Protein AF-A0A1Z5K9F2-F1 (afdb_monomer_lite)

InterPro domains:
  IPR036282 Glutathione S-transferase, C-terminal domain superfamily [SSF47616] (15-74)

Radius of gyration: 27.07 Å; chains: 1; bounding box: 53×56×85 Å

Sequence (235 aa):
MASLRQFDFRNMYDLSYLNAFMAGRSYISDSTFSSADSDLWTQWQEQQVDVPSADRYPHAYRWFVHINALMRLKNSEPLVYRLTSGLGTKNTITQRKRRHSGESLSQLKKEASERAARRETAPVLFTIQIIFRNNNDDDDDDDDDDDDDAKSQDSRKLWEKVKQTALPKEMRMKWGEFSTWMPTENSGSAILQTTFVSRVSTTDQAMNGNNVIRHILQTHPDDVEFCEIISQRAL

Secondary structure (DSSP, 8-state):
-PPPP---TTSHHHHHHHHHHGGG-SBTTBTS--HHHHHHHHHHHHTTPPPPPTTT-HHHHHHHHHHHHHHHHHHS----------------------------HHHHHHHHHHHHHHHTT--EEEEEEEEE---------------TTHHHHHHHHHHHHHHHHSS-GGG-EEEEEEEEEEE-SSSSPEEEEEEEEE-S-TT-GGG-HHHHHHHHHHH-TTTEEEEEEEEEEE-

Organism: Fistulifera solaris (NCBI:txid1519565)

pLDDT: mean 72.94, std 18.47, range [29.09, 96.25]

Foldseek 3Di:
DDDDPLADCVDPVSLVVVLVCQPQALENVRPDHDVRLVVNLVSCVVNVDDQDDCVSRVRSNNNNVVSVVVVCVVPPPPPPPPPDDDDDDDDDDDDPDDDDPPDPPVNVVVVVVVVVVVVQQQKKKWKKKFWWDQPPPPPPPDDDDDDPCVLVVVLVVVVVVCQVQLDDVVLVKAWDPDKDWDDDPPDSIIMIITMMIGRDGCPPPCNHVVVSQVSSCVVCVNTTPDMDTPDMDGD

Structure (mmCIF, N/CA/C/O backbone):
data_AF-A0A1Z5K9F2-F1
#
_entry.id   AF-A0A1Z5K9F2-F1
#
loop_
_atom_site.group_PDB
_atom_site.id
_atom_site.type_symbol
_atom_site.label_atom_id
_atom_site.label_alt_id
_atom_site.label_comp_id
_atom_site.label_asym_id
_atom_site.label_entity_id
_atom_site.label_seq_id
_atom_site.pdbx_PDB_ins_code
_atom_site.Cartn_x
_atom_site.Cartn_y
_atom_site.Cartn_z
_atom_site.occupancy
_atom_site.B_iso_or_equiv
_atom_site.auth_seq_id
_atom_site.auth_comp_id
_atom_site.auth_asym_id
_atom_site.auth_atom_id
_atom_site.pdbx_PDB_model_num
ATOM 1 N N . MET A 1 1 ? 20.878 15.761 12.808 1.00 33.03 1 MET A N 1
ATOM 2 C CA . MET A 1 1 ? 19.408 15.692 12.937 1.00 33.03 1 MET A CA 1
ATOM 3 C C . MET A 1 1 ? 18.831 16.126 11.605 1.00 33.03 1 MET A C 1
ATOM 5 O O . MET A 1 1 ? 19.111 17.245 11.197 1.00 33.03 1 MET A O 1
ATOM 9 N N . ALA A 1 2 ? 18.166 15.231 10.874 1.00 30.16 2 ALA A N 1
ATOM 10 C CA . ALA A 1 2 ? 17.586 15.575 9.578 1.00 30.16 2 ALA A CA 1
ATOM 11 C C . ALA A 1 2 ? 16.415 16.542 9.800 1.00 30.16 2 ALA A C 1
ATOM 13 O O . ALA A 1 2 ? 15.475 16.210 10.518 1.00 30.16 2 ALA A O 1
ATOM 14 N N . SER A 1 3 ? 16.513 17.746 9.234 1.00 39.44 3 SER A N 1
ATOM 15 C CA . SER A 1 3 ? 15.405 18.697 9.191 1.00 39.44 3 SER A CA 1
ATOM 16 C C . SER A 1 3 ? 14.276 18.057 8.385 1.00 39.44 3 SER A C 1
ATOM 18 O O . SER A 1 3 ? 14.490 17.701 7.223 1.00 39.44 3 SER A O 1
ATOM 20 N N . LEU A 1 4 ? 13.108 17.847 8.998 1.00 52.28 4 LEU A N 1
ATOM 21 C CA . LEU A 1 4 ? 11.905 17.460 8.265 1.00 52.28 4 LEU A CA 1
ATOM 22 C C . LEU A 1 4 ? 11.680 18.529 7.192 1.00 52.28 4 LEU A C 1
ATOM 24 O O . LEU A 1 4 ? 11.525 19.707 7.507 1.00 52.28 4 LEU A O 1
ATOM 28 N N . ARG A 1 5 ? 11.740 18.124 5.918 1.00 65.06 5 ARG A N 1
ATOM 29 C CA . ARG A 1 5 ? 11.418 18.990 4.780 1.00 65.06 5 ARG A CA 1
ATOM 30 C C . ARG A 1 5 ? 10.089 19.693 5.073 1.00 65.06 5 ARG A C 1
ATOM 32 O O . ARG A 1 5 ? 9.130 19.038 5.471 1.00 65.06 5 ARG A O 1
ATOM 39 N N . GLN A 1 6 ? 10.044 21.010 4.887 1.00 77.38 6 GLN A N 1
ATOM 40 C CA . GLN A 1 6 ? 8.834 21.800 5.091 1.00 77.38 6 GLN A CA 1
ATOM 41 C C . GLN A 1 6 ? 7.759 21.331 4.095 1.00 77.38 6 GLN A C 1
ATOM 43 O O . GLN A 1 6 ? 7.891 21.565 2.898 1.00 77.38 6 GLN A O 1
ATOM 48 N N . PHE A 1 7 ? 6.734 20.627 4.583 1.00 82.81 7 PHE A N 1
ATOM 49 C CA . PHE A 1 7 ? 5.583 20.186 3.784 1.00 82.81 7 PHE A CA 1
ATOM 50 C C . PHE A 1 7 ? 4.671 21.356 3.396 1.00 82.81 7 PHE A C 1
ATOM 52 O O . PHE A 1 7 ? 4.282 22.128 4.270 1.00 82.81 7 PHE A O 1
ATOM 59 N N . ASP A 1 8 ? 4.274 21.474 2.131 1.00 87.75 8 ASP A N 1
ATOM 60 C CA . ASP A 1 8 ? 3.191 22.377 1.720 1.00 87.75 8 ASP A CA 1
ATOM 61 C C . ASP A 1 8 ? 1.882 21.588 1.582 1.00 87.75 8 ASP A C 1
ATOM 63 O O . ASP A 1 8 ? 1.658 20.885 0.601 1.00 87.75 8 ASP A O 1
ATOM 67 N N . PHE A 1 9 ? 0.981 21.697 2.559 1.00 88.00 9 PHE A N 1
ATOM 68 C CA . PHE A 1 9 ? -0.265 20.918 2.568 1.00 88.00 9 PHE A CA 1
ATOM 69 C C . PHE A 1 9 ? -1.322 21.442 1.595 1.00 88.00 9 PHE A C 1
ATOM 71 O O . PHE A 1 9 ? -2.321 20.762 1.351 1.00 88.00 9 PHE A O 1
ATOM 78 N N . ARG A 1 10 ? -1.117 22.632 1.017 1.00 86.62 10 ARG A N 1
ATOM 79 C CA . ARG A 1 10 ? -1.949 23.132 -0.087 1.00 86.62 10 ARG A CA 1
ATOM 80 C C . ARG A 1 10 ? -1.572 22.448 -1.398 1.00 86.62 10 ARG A C 1
ATOM 82 O O . ARG A 1 10 ? -2.399 22.353 -2.305 1.00 86.62 10 ARG A O 1
ATOM 89 N N . ASN A 1 11 ? -0.342 21.948 -1.487 1.00 89.06 11 ASN A N 1
ATOM 90 C CA . ASN A 1 11 ? 0.131 21.175 -2.614 1.00 89.06 11 ASN A CA 1
ATOM 91 C C . ASN A 1 11 ? -0.388 19.730 -2.533 1.00 89.06 11 ASN A C 1
ATOM 93 O O . ASN A 1 11 ? -0.123 18.976 -1.594 1.00 89.06 11 ASN A O 1
ATOM 97 N N . MET A 1 12 ? -1.110 19.316 -3.573 1.00 87.62 12 MET A N 1
ATOM 98 C CA . MET A 1 12 ? -1.670 17.969 -3.665 1.00 87.62 12 MET A CA 1
ATOM 99 C C . MET A 1 12 ? -0.599 16.871 -3.688 1.00 87.62 12 MET A C 1
ATOM 101 O O . MET A 1 12 ? -0.870 15.768 -3.216 1.00 87.62 12 MET A O 1
ATOM 105 N N . TYR A 1 13 ? 0.601 17.146 -4.207 1.00 86.25 13 TYR A N 1
ATOM 106 C CA . TYR A 1 13 ? 1.691 16.168 -4.262 1.00 86.25 13 TYR A CA 1
ATOM 107 C C . TYR A 1 13 ? 2.251 15.862 -2.873 1.00 86.25 13 TYR A C 1
ATOM 109 O O . TYR A 1 13 ? 2.385 14.694 -2.512 1.00 86.25 13 TYR A O 1
ATOM 117 N N . ASP A 1 14 ? 2.494 16.893 -2.069 1.00 88.31 14 ASP A N 1
ATOM 118 C CA . ASP A 1 14 ? 3.000 16.755 -0.700 1.00 88.31 14 ASP A CA 1
ATOM 119 C C . ASP A 1 14 ? 1.974 16.061 0.202 1.00 88.31 14 ASP A C 1
ATOM 121 O O . ASP A 1 14 ? 2.317 15.183 0.998 1.00 88.31 14 ASP A O 1
ATOM 125 N N . LEU A 1 15 ? 0.689 16.377 0.021 1.00 89.38 15 LEU A N 1
ATOM 126 C CA . LEU A 1 15 ? -0.384 15.700 0.739 1.00 89.38 15 LEU A CA 1
ATOM 127 C C . LEU A 1 15 ? -0.555 14.234 0.301 1.00 89.38 15 LEU A C 1
ATOM 129 O O . LEU A 1 15 ? -0.780 13.357 1.139 1.00 89.38 15 LEU A O 1
ATOM 133 N N . SER A 1 16 ? -0.398 13.945 -0.994 1.00 89.00 16 SER A N 1
ATOM 134 C CA . SER A 1 16 ? -0.394 12.571 -1.516 1.00 89.00 16 SER A CA 1
ATOM 135 C C . SER A 1 16 ? 0.789 11.773 -0.970 1.00 89.00 16 SER A C 1
ATOM 137 O O . SER A 1 16 ? 0.616 10.622 -0.564 1.00 89.00 16 SER A O 1
ATOM 139 N N . TYR A 1 17 ? 1.968 12.396 -0.892 1.00 90.38 17 TYR A N 1
ATOM 140 C CA . TYR A 1 17 ? 3.154 11.801 -0.289 1.00 90.38 17 TYR A CA 1
ATOM 141 C C . TYR A 1 17 ? 2.923 11.487 1.189 1.00 90.38 17 TYR A C 1
ATOM 143 O O . TYR A 1 17 ? 3.173 10.361 1.613 1.00 90.38 17 TYR A O 1
ATOM 151 N N . LEU A 1 18 ? 2.387 12.434 1.969 1.00 91.94 18 LEU A N 1
ATOM 152 C CA . LEU A 1 18 ? 2.057 12.188 3.374 1.00 91.94 18 LEU A CA 1
ATOM 153 C C . LEU A 1 18 ? 1.056 11.035 3.510 1.00 91.94 18 LEU A C 1
ATOM 155 O O . LEU A 1 18 ? 1.226 10.164 4.358 1.00 91.94 18 LEU A O 1
ATOM 159 N N . ASN A 1 19 ? 0.026 10.992 2.664 1.00 94.56 19 ASN A N 1
ATOM 160 C CA . ASN A 1 19 ? -0.947 9.907 2.680 1.00 94.56 19 ASN A CA 1
ATOM 161 C C . ASN A 1 19 ? -0.295 8.540 2.403 1.00 94.56 19 ASN A C 1
ATOM 163 O O . ASN A 1 19 ? -0.578 7.578 3.118 1.00 94.56 19 ASN A O 1
ATOM 167 N N . ALA A 1 20 ? 0.597 8.459 1.414 1.00 91.00 20 ALA A N 1
ATOM 168 C CA . ALA A 1 20 ? 1.350 7.243 1.115 1.00 91.00 20 ALA A CA 1
ATOM 169 C C . ALA A 1 20 ? 2.288 6.857 2.272 1.00 91.00 20 ALA A C 1
ATOM 171 O O . ALA A 1 20 ? 2.293 5.709 2.713 1.00 91.00 20 ALA A O 1
ATOM 172 N N . PHE A 1 21 ? 3.011 7.829 2.833 1.00 92.00 21 PHE A N 1
ATOM 173 C CA . PHE A 1 21 ? 3.897 7.641 3.982 1.00 92.00 21 PHE A CA 1
ATOM 174 C C . PHE A 1 21 ? 3.147 7.095 5.210 1.00 92.00 21 PHE A C 1
ATOM 176 O O . PHE A 1 21 ? 3.629 6.191 5.896 1.00 92.00 21 PHE A O 1
ATOM 183 N N . MET A 1 22 ? 1.927 7.584 5.448 1.00 93.44 22 MET A N 1
ATOM 184 C CA . MET A 1 22 ? 1.075 7.174 6.567 1.00 93.44 22 MET A CA 1
ATOM 185 C C . MET A 1 22 ? 0.294 5.874 6.323 1.00 93.44 22 MET A C 1
ATOM 187 O O . MET A 1 22 ? -0.378 5.386 7.238 1.00 93.44 22 MET A O 1
ATOM 191 N N . ALA A 1 23 ? 0.374 5.267 5.135 1.00 91.19 23 ALA A N 1
ATOM 192 C CA . ALA A 1 23 ? -0.381 4.055 4.811 1.00 91.19 23 ALA A CA 1
ATOM 193 C C . ALA A 1 23 ? -0.078 2.892 5.774 1.00 91.19 23 ALA A C 1
ATOM 195 O O . ALA A 1 23 ? -0.990 2.158 6.169 1.00 91.19 23 ALA A O 1
ATOM 196 N N . GLY A 1 24 ? 1.177 2.776 6.216 1.00 85.44 24 GLY A N 1
ATOM 197 C CA . GLY A 1 24 ? 1.641 1.768 7.175 1.00 85.44 24 GLY A CA 1
ATOM 198 C C . GLY A 1 24 ? 1.840 2.271 8.606 1.00 85.44 24 GLY A C 1
ATOM 199 O O . GLY A 1 24 ? 2.274 1.498 9.454 1.00 85.44 24 GLY A O 1
ATOM 200 N N . ARG A 1 25 ? 1.552 3.547 8.893 1.00 90.44 25 ARG A N 1
ATOM 201 C CA . ARG A 1 25 ? 1.966 4.201 10.144 1.00 90.44 25 ARG A CA 1
ATOM 202 C C . ARG A 1 25 ? 0.781 4.818 10.876 1.00 90.44 25 ARG A C 1
ATOM 204 O O . ARG A 1 25 ? -0.176 5.290 10.261 1.00 90.44 25 ARG A O 1
ATOM 211 N N . SER A 1 26 ? 0.845 4.822 12.204 1.00 91.19 26 SER A N 1
ATOM 212 C CA . SER A 1 26 ? -0.112 5.576 13.031 1.00 91.19 26 SER A CA 1
ATOM 213 C C . SER A 1 26 ? 0.418 6.963 13.395 1.00 91.19 26 SER A C 1
ATOM 215 O O . SER A 1 26 ? -0.375 7.877 13.598 1.00 91.19 26 SER A O 1
ATOM 217 N N . TYR A 1 27 ? 1.744 7.110 13.421 1.00 93.81 27 TYR A N 1
ATOM 218 C CA . TYR A 1 27 ? 2.483 8.311 13.805 1.00 93.81 27 TYR A CA 1
ATOM 219 C C . TYR A 1 27 ? 3.679 8.509 12.872 1.00 93.81 27 TYR A C 1
ATOM 221 O O . TYR A 1 27 ? 4.108 7.558 12.215 1.00 93.81 27 TYR A O 1
ATOM 229 N N . ILE A 1 28 ? 4.255 9.709 12.842 1.00 91.94 28 ILE A N 1
ATOM 230 C CA . ILE A 1 28 ? 5.425 10.000 11.996 1.00 91.94 28 ILE A CA 1
ATOM 231 C C . ILE A 1 28 ? 6.638 9.135 12.380 1.00 91.94 28 ILE A C 1
ATOM 233 O O . ILE A 1 28 ? 7.377 8.683 11.509 1.00 91.94 28 ILE A O 1
ATOM 237 N N . SER A 1 29 ? 6.801 8.833 13.671 1.00 87.31 29 SER A N 1
ATOM 238 C CA . SER A 1 29 ? 7.838 7.940 14.216 1.00 87.31 29 SER A CA 1
ATOM 239 C C . SER A 1 29 ? 7.331 6.512 14.494 1.00 87.31 29 SER A C 1
ATOM 241 O O . SER A 1 29 ? 7.741 5.869 15.459 1.00 87.31 29 SER A O 1
ATOM 243 N N . ASP A 1 30 ? 6.409 6.029 13.660 1.00 76.69 30 ASP A N 1
ATOM 244 C CA . ASP A 1 30 ? 5.857 4.667 13.607 1.00 76.69 30 ASP A CA 1
ATOM 245 C C . ASP A 1 30 ? 4.893 4.266 14.734 1.00 76.69 30 ASP A C 1
ATOM 247 O O . ASP A 1 30 ? 3.684 4.165 14.496 1.00 76.69 30 ASP A O 1
ATOM 251 N N . SER A 1 31 ? 5.394 3.989 15.942 1.00 79.62 31 SER A N 1
ATOM 252 C CA . SER A 1 31 ? 4.625 3.236 16.955 1.00 79.62 31 SER A CA 1
ATOM 253 C C . SER A 1 31 ? 3.931 4.098 18.012 1.00 79.62 31 SER A C 1
ATOM 255 O O . SER A 1 31 ? 2.885 3.706 18.534 1.00 79.62 31 SER A O 1
ATOM 257 N N . THR A 1 32 ? 4.459 5.288 18.300 1.00 89.31 32 THR A N 1
ATOM 258 C CA . THR A 1 32 ? 3.922 6.199 19.319 1.00 89.31 32 THR A CA 1
ATOM 259 C C . THR A 1 32 ? 3.963 7.648 18.859 1.00 89.31 32 THR A C 1
ATOM 261 O O . THR A 1 32 ? 4.841 8.028 18.085 1.00 89.31 32 THR A O 1
ATOM 264 N N . PHE A 1 33 ? 3.053 8.454 19.410 1.00 88.94 33 PHE A N 1
ATOM 265 C CA . PHE A 1 33 ? 3.053 9.906 19.261 1.00 88.94 33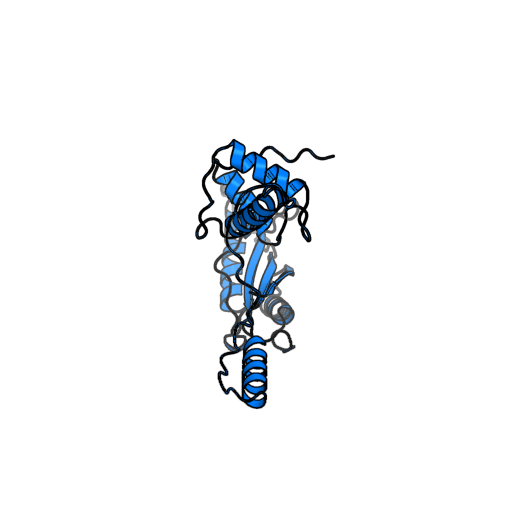 PHE A CA 1
ATOM 266 C C . PHE A 1 33 ? 4.408 10.500 19.660 1.00 88.94 33 PHE A C 1
ATOM 268 O O . PHE A 1 33 ? 4.927 10.183 20.734 1.00 88.94 33 PHE A O 1
ATOM 275 N N . SER A 1 34 ? 4.959 11.379 18.827 1.00 89.69 34 SER A N 1
ATOM 276 C CA . SER A 1 34 ? 6.208 12.089 19.109 1.00 89.69 34 SER A CA 1
ATOM 277 C C . SER A 1 34 ? 6.125 13.575 18.759 1.00 89.69 34 SER A C 1
ATOM 279 O O . SER A 1 34 ? 5.108 14.064 18.266 1.00 89.69 34 SER A O 1
ATOM 281 N N . SER A 1 35 ? 7.208 14.316 19.021 1.00 88.38 35 SER A N 1
ATOM 282 C CA . SER A 1 35 ? 7.296 15.729 18.641 1.00 88.38 35 SER A CA 1
ATOM 283 C C . SER A 1 35 ? 7.130 15.932 17.134 1.00 88.38 35 SER A C 1
ATOM 285 O O . SER A 1 35 ? 6.525 16.913 16.727 1.00 88.38 35 SER A O 1
ATOM 287 N N . ALA A 1 36 ? 7.556 14.968 16.310 1.00 89.81 36 ALA A N 1
ATOM 288 C CA . ALA A 1 36 ? 7.393 15.043 14.862 1.00 89.81 36 ALA A CA 1
ATOM 289 C C . ALA A 1 36 ? 5.914 15.133 14.441 1.00 89.81 36 ALA A C 1
ATOM 291 O O . ALA A 1 36 ? 5.592 15.854 13.500 1.00 89.81 36 ALA A O 1
ATOM 292 N N . ASP A 1 37 ? 5.002 14.459 15.155 1.00 92.12 37 ASP A N 1
ATOM 293 C CA . ASP A 1 37 ? 3.563 14.576 14.900 1.00 92.12 37 ASP A CA 1
ATOM 294 C C . ASP A 1 37 ? 3.031 15.964 15.277 1.00 92.12 37 ASP A C 1
ATOM 296 O O . ASP A 1 37 ? 2.253 16.551 14.525 1.00 92.12 37 ASP A O 1
ATOM 300 N N . SER A 1 38 ? 3.445 16.503 16.432 1.00 91.00 38 SER A N 1
ATOM 301 C CA . SER A 1 38 ? 3.014 17.838 16.862 1.00 91.00 38 SER A CA 1
ATOM 302 C C . SER A 1 38 ? 3.583 18.951 15.991 1.00 91.00 38 SER A C 1
ATOM 304 O O . SER A 1 38 ? 2.876 19.923 15.731 1.00 91.00 38 SER A O 1
ATOM 306 N N . ASP A 1 39 ? 4.821 18.810 15.522 1.00 89.81 39 ASP A N 1
ATOM 307 C CA . ASP A 1 39 ? 5.489 19.803 14.681 1.00 89.81 39 ASP A CA 1
ATOM 308 C C . ASP A 1 39 ? 4.812 19.852 13.308 1.00 89.81 39 ASP A C 1
ATOM 310 O O . ASP A 1 39 ? 4.402 20.919 12.850 1.00 89.81 39 ASP A O 1
ATOM 314 N N . LEU A 1 40 ? 4.571 18.682 12.705 1.00 91.62 40 LEU A N 1
ATOM 315 C CA . LEU A 1 40 ? 3.865 18.572 11.430 1.00 91.62 40 LEU A CA 1
ATOM 316 C C . LEU A 1 40 ? 2.409 19.060 11.534 1.00 91.62 40 LEU A C 1
ATOM 318 O O . LEU A 1 40 ? 1.907 19.729 10.631 1.00 91.62 40 LEU A O 1
ATOM 322 N N . TRP A 1 41 ? 1.725 18.772 12.646 1.00 92.75 41 TRP A N 1
ATOM 323 C CA . TRP A 1 41 ? 0.378 19.288 12.900 1.00 92.75 41 TRP A CA 1
ATOM 324 C C . TRP A 1 41 ? 0.358 20.811 13.092 1.00 92.75 41 TRP A C 1
ATOM 326 O O . TRP A 1 41 ? -0.547 21.477 12.594 1.00 92.75 41 TRP A O 1
ATOM 336 N N . THR A 1 42 ? 1.353 21.379 13.777 1.00 89.62 42 THR A N 1
ATOM 337 C CA . THR A 1 42 ? 1.468 22.836 13.964 1.00 89.62 42 THR A CA 1
ATOM 338 C C . THR A 1 42 ? 1.674 23.525 12.623 1.00 89.62 42 THR A C 1
ATOM 340 O O . THR A 1 42 ? 0.940 24.454 12.292 1.00 89.62 42 THR A O 1
ATOM 343 N N . GLN A 1 43 ? 2.573 22.984 11.801 1.00 88.81 43 GLN A N 1
ATOM 344 C CA . GLN A 1 43 ? 2.793 23.450 10.439 1.00 88.81 43 GLN A CA 1
ATOM 345 C C . GLN A 1 43 ? 1.498 23.420 9.602 1.00 88.81 43 GLN A C 1
ATOM 347 O O . GLN A 1 43 ? 1.237 24.335 8.820 1.00 88.81 43 GLN A O 1
ATOM 352 N N . TRP A 1 44 ? 0.658 22.395 9.782 1.00 91.50 44 TRP A N 1
ATOM 353 C CA . TRP A 1 44 ? -0.650 22.312 9.126 1.00 91.50 44 TRP A CA 1
ATOM 354 C C . TRP A 1 44 ? -1.577 23.462 9.533 1.00 91.50 44 TRP A C 1
ATOM 356 O O . TRP A 1 44 ? -2.210 24.088 8.679 1.00 91.50 44 TRP A O 1
ATOM 366 N N . GLN A 1 45 ? -1.657 23.755 10.834 1.00 89.38 45 GLN A N 1
ATOM 367 C CA . GLN A 1 45 ? -2.485 24.846 11.356 1.00 89.38 45 GLN A CA 1
ATOM 368 C C . GLN A 1 45 ? -1.988 26.219 10.890 1.00 89.38 45 GLN A C 1
ATOM 370 O O . GLN A 1 45 ? -2.799 27.062 10.509 1.00 89.38 45 GLN A O 1
ATOM 375 N N . GLU A 1 46 ? -0.672 26.435 10.869 1.00 88.12 46 GLU A N 1
ATOM 376 C CA . GLU A 1 46 ? -0.055 27.683 10.399 1.00 88.12 46 GLU A CA 1
ATOM 377 C C . GLU A 1 46 ? -0.386 27.978 8.932 1.00 88.12 46 GLU A C 1
ATOM 379 O O . GLU A 1 46 ? -0.640 29.125 8.566 1.00 88.12 46 GLU A O 1
ATOM 384 N N . GLN A 1 47 ? -0.456 26.941 8.095 1.00 87.12 47 GLN A N 1
ATOM 385 C CA . GLN A 1 47 ? -0.847 27.077 6.690 1.00 87.12 47 GLN A CA 1
ATOM 386 C C . GLN A 1 47 ? -2.359 27.255 6.489 1.00 87.12 47 GLN A C 1
ATOM 388 O O . GLN A 1 47 ? -2.791 27.462 5.350 1.00 87.12 47 GLN A O 1
ATOM 393 N N . GLN A 1 48 ? -3.158 27.198 7.561 1.00 84.56 48 GLN A N 1
ATOM 394 C CA . GLN A 1 48 ? -4.619 27.334 7.540 1.00 84.56 48 GLN A CA 1
ATOM 395 C C . GLN A 1 48 ? -5.282 26.405 6.512 1.00 84.56 48 GLN A C 1
ATOM 397 O O . GLN A 1 48 ? -6.165 26.815 5.760 1.00 84.56 48 GLN A O 1
ATOM 402 N N . VAL A 1 49 ? -4.807 25.160 6.439 1.00 85.56 49 VAL A N 1
ATOM 403 C CA . VAL A 1 49 ? -5.339 24.157 5.511 1.00 85.56 49 VAL A CA 1
ATOM 404 C C . VAL A 1 49 ? -6.465 23.387 6.183 1.00 85.56 49 VAL A C 1
ATOM 406 O O . VAL A 1 49 ? -6.341 22.948 7.330 1.00 85.56 49 VAL A O 1
ATOM 409 N N . ASP A 1 50 ? -7.560 23.206 5.451 1.00 86.81 50 ASP A N 1
ATOM 410 C CA . ASP A 1 50 ? -8.699 22.423 5.910 1.00 86.81 50 ASP A CA 1
ATOM 411 C C . ASP A 1 50 ? -8.337 20.953 6.156 1.00 86.81 50 ASP A C 1
ATOM 413 O O . ASP A 1 50 ? -7.288 20.440 5.758 1.00 86.81 50 ASP A O 1
ATOM 417 N N . VAL A 1 51 ? -9.243 20.256 6.839 1.00 89.62 51 VAL A N 1
ATOM 418 C CA . VAL A 1 51 ? -9.126 18.816 7.073 1.00 89.62 51 VAL A CA 1
ATOM 419 C C . VAL A 1 51 ? -9.032 18.093 5.720 1.00 89.62 51 VAL A C 1
ATOM 421 O O . VAL A 1 51 ? -9.879 18.324 4.853 1.00 89.62 51 VAL A O 1
ATOM 424 N N . PRO A 1 52 ? -8.046 17.202 5.515 1.00 91.31 52 PRO A N 1
ATOM 425 C CA . PRO A 1 52 ? -7.891 16.527 4.233 1.00 91.31 52 PRO A CA 1
ATOM 426 C C . PRO A 1 52 ? -9.084 15.599 3.958 1.00 91.31 52 PRO A C 1
ATOM 428 O O . PRO A 1 52 ? -9.671 15.032 4.875 1.00 91.31 52 PRO A O 1
ATOM 431 N N . SER A 1 53 ? -9.464 15.436 2.689 1.00 92.06 53 SER A N 1
ATOM 432 C CA . SER A 1 53 ? -10.595 14.575 2.308 1.00 92.06 53 SER A CA 1
ATOM 433 C C . SER A 1 53 ? -10.346 13.118 2.715 1.00 92.06 53 SER A C 1
ATOM 435 O O . SER A 1 53 ? -9.331 12.534 2.334 1.00 92.06 53 SER A O 1
ATOM 437 N N . ALA A 1 54 ? -11.298 12.523 3.439 1.00 91.19 54 ALA A N 1
ATOM 438 C CA . ALA A 1 54 ? -11.237 11.122 3.852 1.00 91.19 54 ALA A CA 1
ATOM 439 C C . ALA A 1 54 ? -11.280 10.146 2.663 1.00 91.19 54 ALA A C 1
ATOM 441 O O . ALA A 1 54 ? -10.677 9.080 2.740 1.00 91.19 54 ALA A O 1
ATOM 442 N N . ASP A 1 55 ? -11.939 10.522 1.564 1.00 89.75 55 ASP A N 1
ATOM 443 C CA . ASP A 1 55 ? -12.053 9.682 0.367 1.00 89.75 55 ASP A CA 1
ATOM 444 C C . ASP A 1 55 ? -10.767 9.704 -0.465 1.00 89.75 55 ASP A C 1
ATOM 446 O O . ASP A 1 55 ? -10.348 8.686 -1.010 1.00 89.75 55 ASP A O 1
ATOM 450 N N . ARG A 1 56 ? -10.120 10.874 -0.553 1.00 88.06 56 ARG A N 1
ATOM 451 C CA . ARG A 1 56 ? -8.930 11.072 -1.395 1.00 88.06 56 ARG A CA 1
ATOM 452 C C . ARG A 1 56 ? -7.623 10.760 -0.671 1.00 88.06 56 ARG A C 1
ATOM 454 O O . ARG A 1 56 ? -6.696 10.238 -1.281 1.00 88.06 56 ARG A O 1
ATOM 461 N N . TYR A 1 57 ? -7.550 11.081 0.620 1.00 95.50 57 TYR A N 1
ATOM 462 C CA . TYR A 1 57 ? -6.353 10.934 1.450 1.00 95.50 57 TYR A CA 1
ATOM 463 C C . TYR A 1 57 ? -6.693 10.261 2.793 1.00 95.50 57 TYR A C 1
ATOM 465 O O . TYR A 1 57 ? -6.508 10.863 3.857 1.00 95.50 57 TYR A O 1
ATOM 473 N N . PRO A 1 58 ? -7.196 9.012 2.783 1.00 93.81 58 PRO A N 1
ATOM 474 C CA . PRO A 1 58 ? -7.735 8.348 3.972 1.00 93.81 58 PRO A CA 1
ATOM 475 C C . PRO A 1 58 ? -6.726 8.204 5.119 1.00 93.81 58 PRO A C 1
ATOM 477 O O . PRO A 1 58 ? -7.098 8.269 6.293 1.00 93.81 58 PRO A O 1
ATOM 480 N N . HIS A 1 59 ? -5.440 8.014 4.818 1.00 95.06 59 HIS A N 1
ATOM 481 C CA . HIS A 1 59 ? -4.401 7.819 5.829 1.00 95.06 59 HIS A CA 1
ATOM 482 C C . HIS A 1 59 ? -3.956 9.140 6.452 1.00 95.06 59 HIS A C 1
ATOM 484 O O . HIS A 1 59 ? -3.852 9.221 7.678 1.00 95.06 59 HIS A O 1
ATOM 490 N N . ALA A 1 60 ? -3.767 10.178 5.630 1.00 94.75 60 ALA A N 1
ATOM 491 C CA . ALA A 1 60 ? -3.489 11.528 6.118 1.00 94.75 60 ALA A CA 1
ATOM 492 C C . ALA A 1 60 ? -4.673 12.070 6.936 1.00 94.75 60 ALA A C 1
ATOM 494 O O . ALA A 1 60 ? -4.467 12.624 8.012 1.00 94.75 60 ALA A O 1
ATOM 495 N N . TYR A 1 61 ? -5.911 11.826 6.490 1.00 95.56 61 TYR A N 1
ATOM 496 C CA . TYR A 1 61 ? -7.130 12.148 7.236 1.00 95.56 61 TYR A CA 1
ATOM 497 C C . TYR A 1 61 ? -7.181 11.460 8.599 1.00 95.56 61 TYR A C 1
ATOM 499 O O . TYR A 1 61 ? -7.346 12.126 9.623 1.00 95.56 61 TYR A O 1
ATOM 507 N N . ARG A 1 62 ? -6.992 10.135 8.633 1.00 96.25 62 ARG A N 1
ATOM 508 C CA . ARG A 1 62 ? -6.983 9.365 9.883 1.00 96.25 62 ARG A CA 1
ATOM 509 C C . ARG A 1 62 ? -5.944 9.908 10.863 1.00 96.25 62 ARG A C 1
ATOM 511 O O . ARG A 1 62 ? -6.261 10.096 12.035 1.00 96.25 62 ARG A O 1
ATOM 518 N N . TRP A 1 63 ? -4.722 10.145 10.386 1.00 95.44 63 TRP A N 1
ATOM 519 C CA . TRP A 1 63 ? -3.654 10.723 11.198 1.00 95.44 63 TRP A CA 1
ATOM 520 C C . TRP A 1 63 ? -4.047 12.108 11.716 1.00 95.44 63 TRP A C 1
ATOM 522 O O . TRP A 1 63 ? -4.034 12.324 12.924 1.00 95.44 63 TRP A O 1
ATOM 532 N N . PHE A 1 64 ? -4.498 13.007 10.838 1.00 95.19 64 PHE A N 1
ATOM 533 C CA . PHE A 1 64 ? -4.861 14.373 11.204 1.00 95.19 64 PHE A CA 1
ATOM 534 C C . PHE A 1 64 ? -5.933 14.414 12.298 1.00 95.19 64 PHE A C 1
ATOM 536 O O . PHE A 1 64 ? -5.774 15.119 13.295 1.00 95.19 64 PHE A O 1
ATOM 543 N N . VAL A 1 65 ? -7.018 13.645 12.148 1.00 92.19 65 VAL A N 1
ATOM 544 C CA . VAL A 1 65 ? -8.107 13.596 13.137 1.00 92.19 65 VAL A CA 1
ATOM 545 C C . VAL A 1 65 ? -7.593 13.107 14.491 1.00 92.19 65 VAL A C 1
ATOM 547 O O . VAL A 1 65 ? -7.930 13.687 15.525 1.00 92.19 65 VAL A O 1
ATOM 550 N N . HIS A 1 66 ? -6.752 12.072 14.481 1.00 93.94 66 HIS A N 1
ATOM 551 C CA . HIS A 1 66 ? -6.168 11.498 15.690 1.00 93.94 66 HIS A CA 1
ATOM 552 C C . HIS A 1 66 ? -5.229 12.481 16.400 1.00 93.94 66 HIS A C 1
ATOM 554 O O . HIS A 1 66 ? -5.399 12.747 17.590 1.00 93.94 66 HIS A O 1
ATOM 560 N N . ILE A 1 67 ? -4.290 13.094 15.672 1.00 94.00 67 ILE A N 1
ATOM 561 C CA . ILE A 1 67 ? -3.353 14.070 16.242 1.00 94.00 67 ILE A CA 1
ATOM 562 C C . ILE A 1 67 ? -4.081 15.323 16.727 1.00 94.00 67 ILE A C 1
ATOM 564 O O . ILE A 1 67 ? -3.807 15.793 17.827 1.00 94.00 67 ILE A O 1
ATOM 568 N N . ASN A 1 68 ? -5.063 15.831 15.982 1.00 91.19 68 ASN A N 1
ATOM 569 C CA . ASN A 1 68 ? -5.868 16.975 16.409 1.00 91.19 68 ASN A CA 1
ATOM 570 C C . ASN A 1 68 ? -6.608 16.693 17.730 1.00 91.19 68 ASN A C 1
ATOM 572 O O . ASN A 1 68 ? -6.674 17.563 18.597 1.00 91.19 68 ASN A O 1
ATOM 576 N N . ALA A 1 69 ? -7.127 15.475 17.927 1.00 87.00 69 ALA A N 1
ATOM 577 C CA . ALA A 1 69 ? -7.730 15.083 19.200 1.00 87.00 69 ALA A CA 1
ATOM 578 C C . ALA A 1 69 ? -6.701 15.088 20.346 1.00 87.00 69 ALA A C 1
ATOM 580 O O . ALA A 1 69 ? -6.975 15.642 21.411 1.00 87.00 69 ALA A O 1
ATOM 581 N N . LEU A 1 70 ? -5.502 14.543 20.117 1.00 86.94 70 LEU A N 1
ATOM 582 C CA . LEU A 1 70 ? -4.416 14.540 21.105 1.00 86.94 70 LEU A CA 1
ATOM 583 C C . LEU A 1 70 ? -3.931 15.955 21.445 1.00 86.94 70 LEU A C 1
ATOM 585 O O . LEU A 1 70 ? -3.763 16.286 22.617 1.00 86.94 70 LEU A O 1
ATOM 589 N N . MET A 1 71 ? -3.758 16.815 20.443 1.00 86.00 71 MET A N 1
ATOM 590 C CA . MET A 1 71 ? -3.303 18.193 20.633 1.00 86.00 71 MET A CA 1
ATOM 591 C C . MET A 1 71 ? -4.350 19.043 21.354 1.00 86.00 71 MET A C 1
ATOM 593 O O . MET A 1 71 ? -3.995 19.856 22.202 1.00 86.00 71 MET A O 1
ATOM 597 N N . ARG A 1 72 ? -5.646 18.809 21.115 1.00 79.69 72 ARG A N 1
ATOM 598 C CA . ARG A 1 72 ? -6.726 19.449 21.884 1.00 79.69 72 ARG A CA 1
ATOM 599 C C . ARG A 1 72 ? -6.758 19.004 23.342 1.00 79.69 72 ARG A C 1
ATOM 601 O O . ARG A 1 72 ? -7.040 19.834 24.193 1.00 79.69 72 ARG A O 1
ATOM 608 N N . LEU A 1 73 ? -6.446 17.742 23.637 1.00 70.06 73 LEU A N 1
ATOM 609 C CA . LEU A 1 73 ? -6.313 17.250 25.016 1.00 70.06 73 LEU A CA 1
ATOM 610 C C . LEU A 1 73 ? -5.046 17.777 25.709 1.00 70.06 73 LEU A C 1
ATO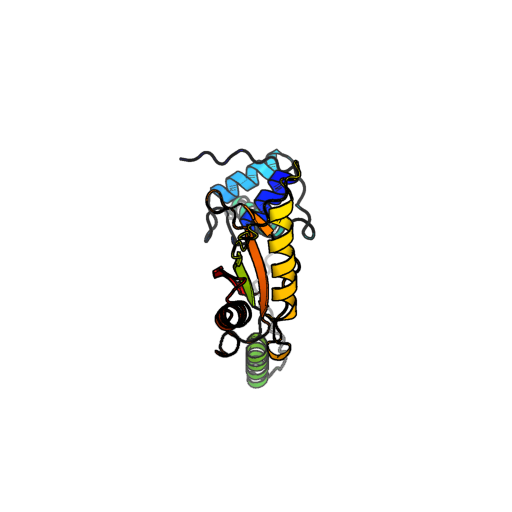M 612 O O . LEU A 1 73 ? -5.033 17.967 26.920 1.00 70.06 73 LEU A O 1
ATOM 616 N N . LYS A 1 74 ? -3.973 18.017 24.950 1.00 69.25 74 LYS A N 1
ATOM 617 C CA . LYS A 1 74 ? -2.725 18.590 25.471 1.00 69.25 74 LYS A CA 1
ATOM 618 C C . LYS A 1 74 ? -2.845 20.096 25.731 1.00 69.25 74 LYS A C 1
ATOM 620 O O . LYS A 1 74 ? -2.279 20.591 26.699 1.00 69.25 74 LYS A O 1
ATOM 625 N N . ASN A 1 75 ? -3.581 20.799 24.871 1.00 64.12 75 ASN A N 1
ATOM 626 C CA . ASN A 1 75 ? -3.802 22.245 24.949 1.00 64.12 75 ASN A CA 1
ATOM 627 C C . ASN A 1 75 ? -5.064 22.616 25.736 1.00 64.12 75 ASN A C 1
ATOM 629 O O . ASN A 1 75 ? -5.254 23.789 26.053 1.00 64.12 75 ASN A O 1
ATOM 633 N N . SER A 1 76 ? -5.937 21.654 26.057 1.00 50.47 76 SER A N 1
ATOM 634 C CA . SER A 1 76 ? -6.924 21.862 27.109 1.00 50.47 76 SER A CA 1
ATOM 635 C C . SER A 1 76 ? -6.139 22.053 28.392 1.00 50.47 76 SER A C 1
ATOM 637 O O . SER A 1 76 ? -5.470 21.116 28.834 1.00 50.47 76 SER A O 1
ATOM 639 N N . GLU A 1 77 ? -6.166 23.271 28.938 1.00 43.41 77 GLU A N 1
ATOM 640 C CA . GLU A 1 77 ? -5.530 23.560 30.217 1.00 43.41 77 GLU A CA 1
ATOM 641 C C . GLU A 1 77 ? -5.846 22.438 31.210 1.00 43.41 77 GLU A C 1
ATOM 643 O O . GLU A 1 77 ? -6.985 21.943 31.227 1.00 43.41 77 GLU A O 1
ATOM 648 N N . PRO A 1 78 ? -4.886 22.022 32.059 1.00 40.75 78 PRO A N 1
ATOM 649 C CA . PRO A 1 78 ? -5.269 21.242 33.213 1.00 40.75 78 PRO A CA 1
ATOM 650 C C . PRO A 1 78 ? -6.325 22.084 33.920 1.00 40.75 78 PRO A C 1
ATOM 652 O O . PRO A 1 78 ? -6.055 23.221 34.306 1.00 40.75 78 PRO A O 1
ATOM 655 N N . LEU A 1 79 ? -7.536 21.546 34.063 1.00 37.50 79 LEU A N 1
ATOM 656 C CA . LEU A 1 79 ? -8.517 22.062 35.005 1.00 37.50 79 LEU A CA 1
ATOM 657 C C . LEU A 1 79 ? -7.925 21.852 36.404 1.00 37.50 79 LEU A C 1
ATOM 659 O O . LEU A 1 79 ? -8.334 20.975 37.162 1.00 37.50 79 LEU A O 1
ATOM 663 N N . VAL A 1 80 ? -6.910 22.653 36.734 1.00 35.34 80 VAL A N 1
ATOM 664 C CA . VAL A 1 80 ? -6.561 23.013 38.088 1.00 35.34 80 VAL A CA 1
ATOM 665 C C . VAL A 1 80 ? -7.853 23.590 38.612 1.00 35.34 80 VAL A C 1
ATOM 667 O O . VAL A 1 80 ? -8.308 24.645 38.171 1.00 35.34 80 VAL A O 1
ATOM 670 N N . TYR A 1 81 ? -8.489 22.815 39.481 1.00 34.78 81 TYR A N 1
ATOM 671 C CA . TYR A 1 81 ? -9.607 23.228 40.298 1.00 34.78 81 TYR A CA 1
ATOM 672 C C . TYR A 1 81 ? -9.346 24.647 40.809 1.00 34.78 81 TYR A C 1
ATOM 674 O O . TYR A 1 81 ? -8.666 24.849 41.815 1.00 34.78 81 TYR A O 1
ATOM 682 N N . ARG A 1 82 ? -9.920 25.645 40.131 1.00 29.44 82 ARG A N 1
ATOM 683 C CA . ARG A 1 82 ? -10.083 26.989 40.668 1.00 29.44 82 ARG A CA 1
ATOM 684 C C . ARG A 1 82 ? -11.231 26.902 41.668 1.00 29.44 82 ARG A C 1
ATOM 686 O O . ARG A 1 82 ? -12.355 27.320 41.423 1.00 29.44 82 ARG A O 1
ATOM 693 N N . LEU A 1 83 ? -10.944 26.255 42.794 1.00 35.41 83 LEU A N 1
ATOM 694 C CA . LEU A 1 83 ? -11.726 26.336 44.016 1.00 35.41 83 LEU A CA 1
ATOM 695 C C . LEU A 1 83 ? -11.483 27.717 44.623 1.00 35.41 83 LEU A C 1
ATOM 697 O O . LEU A 1 83 ? -10.786 27.834 45.619 1.00 35.41 83 LEU A O 1
ATOM 701 N N . THR A 1 84 ? -12.063 28.765 44.043 1.00 35.38 84 THR A N 1
ATOM 702 C CA . THR A 1 84 ? -12.367 29.983 44.797 1.00 35.38 84 THR A CA 1
ATOM 703 C C . THR A 1 84 ? -13.591 30.687 44.218 1.00 35.38 84 THR A C 1
ATOM 705 O O . THR A 1 84 ? -13.631 31.093 43.062 1.00 35.38 84 THR A O 1
ATOM 708 N N . SER A 1 85 ? -14.565 30.851 45.117 1.00 31.42 85 SER A N 1
ATOM 709 C CA . SER A 1 85 ? -15.698 31.784 45.115 1.00 31.42 85 SER A CA 1
ATOM 710 C C . SER A 1 85 ? -16.827 31.598 44.091 1.00 31.42 85 SER A C 1
ATOM 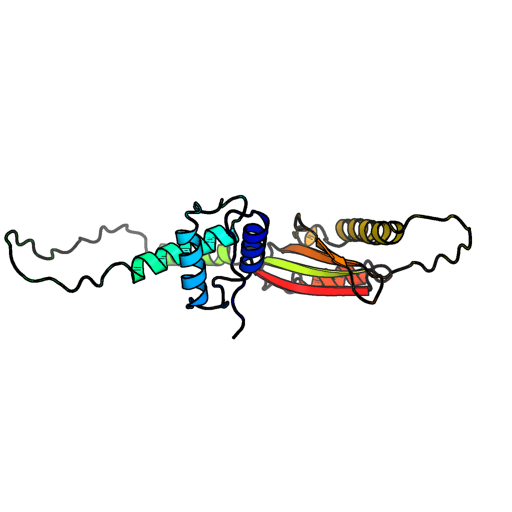712 O O . SER A 1 85 ? -16.688 31.951 42.929 1.00 31.42 85 SER A O 1
ATOM 714 N N . GLY A 1 86 ? -18.013 31.221 44.598 1.00 29.09 86 GLY A N 1
ATOM 715 C CA . GLY A 1 86 ? -19.248 31.877 44.144 1.00 29.09 86 GLY A CA 1
ATOM 716 C C . GLY A 1 86 ? -20.491 31.020 43.897 1.00 29.09 86 GLY A C 1
ATOM 717 O O . GLY A 1 86 ? -20.925 30.922 42.765 1.00 29.09 86 GLY A O 1
ATOM 718 N N . LEU A 1 87 ? -21.103 30.520 44.979 1.00 34.09 87 LEU A N 1
ATOM 719 C CA . LEU A 1 87 ? -22.544 30.242 45.160 1.00 34.09 87 LEU A CA 1
ATOM 720 C C . LEU A 1 87 ? -23.295 29.220 44.268 1.00 34.09 87 LEU A C 1
ATOM 722 O O . LEU A 1 87 ? -23.630 29.477 43.122 1.00 34.09 87 LEU A O 1
ATOM 726 N N . GLY A 1 88 ? -23.795 28.178 44.954 1.00 32.09 88 GLY A N 1
ATOM 727 C CA . GLY A 1 88 ? -25.109 27.553 44.717 1.00 32.09 88 GLY A CA 1
ATOM 728 C C . GLY A 1 88 ? -25.136 26.496 43.608 1.00 32.09 88 GLY A C 1
ATOM 729 O O . GLY A 1 88 ? -24.964 26.801 42.447 1.00 32.09 88 GLY A O 1
ATOM 730 N N . THR A 1 89 ? -25.405 25.217 43.834 1.00 32.69 89 THR A N 1
ATOM 731 C CA . THR A 1 89 ? -26.214 24.555 44.855 1.00 32.69 89 THR A CA 1
ATOM 732 C C . THR A 1 89 ? -25.712 23.118 44.996 1.00 32.69 89 THR A C 1
ATOM 734 O O . THR A 1 89 ? -25.271 22.484 44.039 1.00 32.69 89 THR A O 1
ATOM 737 N N . LYS A 1 90 ? -25.744 22.611 46.228 1.00 45.09 90 LYS A N 1
ATOM 738 C CA . LYS A 1 90 ? -25.409 21.228 46.557 1.00 45.09 90 LYS A CA 1
ATOM 739 C C . LYS A 1 90 ? -26.408 20.309 45.857 1.00 45.09 90 LYS A C 1
ATOM 741 O O . LYS A 1 90 ? -27.576 20.353 46.211 1.00 45.09 90 LYS A O 1
ATOM 746 N N . ASN A 1 91 ? -25.945 19.453 44.953 1.00 35.97 91 ASN A N 1
ATOM 747 C CA . ASN A 1 91 ? -26.619 18.192 44.668 1.00 35.97 91 ASN A CA 1
ATOM 748 C C . ASN A 1 91 ? -25.590 17.067 44.661 1.00 35.97 91 ASN A C 1
ATOM 750 O O . ASN A 1 91 ? -24.796 16.870 43.746 1.00 35.97 91 ASN A O 1
ATOM 754 N N . THR A 1 92 ? -25.622 16.386 45.794 1.00 34.56 92 THR A N 1
ATOM 755 C CA . THR A 1 92 ? -25.069 15.086 46.116 1.00 34.56 92 THR A CA 1
ATOM 756 C C . THR A 1 92 ? -25.083 14.104 44.953 1.00 34.56 92 THR A C 1
ATOM 758 O O . THR A 1 92 ? -26.111 13.837 44.327 1.00 34.56 92 THR A O 1
ATOM 761 N N . ILE A 1 93 ? -23.912 13.490 44.781 1.00 47.56 93 ILE A N 1
ATOM 762 C CA . ILE A 1 93 ? -23.703 12.120 44.318 1.00 47.56 93 ILE A CA 1
ATOM 763 C C . ILE A 1 93 ? -24.897 11.263 44.742 1.00 47.56 93 ILE A C 1
ATOM 765 O O . ILE A 1 93 ? -25.034 10.889 45.904 1.00 47.56 93 ILE A O 1
ATOM 769 N N . THR A 1 94 ? -25.774 10.972 43.788 1.00 34.78 94 THR A N 1
ATOM 770 C CA . THR A 1 94 ? -26.810 9.961 43.955 1.00 34.78 94 THR A CA 1
ATOM 771 C C . THR A 1 94 ? -26.692 9.016 42.776 1.00 34.78 94 THR A C 1
ATOM 773 O O . THR A 1 94 ? -26.817 9.400 41.615 1.00 34.78 94 THR A O 1
ATOM 776 N N . GLN A 1 95 ? -26.347 7.784 43.127 1.00 39.16 95 GLN A N 1
ATOM 777 C CA . GLN A 1 95 ? -26.271 6.586 42.311 1.00 39.16 95 GLN A CA 1
ATOM 778 C C . GLN A 1 95 ? -27.134 6.643 41.039 1.00 39.16 95 GLN A C 1
ATOM 780 O O . GLN A 1 95 ? -28.365 6.598 41.094 1.00 39.16 95 GLN A O 1
ATOM 785 N N . ARG A 1 96 ? -26.487 6.646 39.865 1.00 38.16 96 ARG A N 1
ATOM 786 C CA . ARG A 1 96 ? -27.158 6.282 38.613 1.00 38.16 96 ARG A CA 1
ATOM 787 C C . ARG A 1 96 ? -27.434 4.781 38.634 1.00 38.16 96 ARG A C 1
ATOM 789 O O . ARG A 1 96 ? -26.618 3.953 38.243 1.00 38.16 96 ARG A O 1
ATOM 796 N N . LYS A 1 97 ? -28.623 4.485 39.151 1.00 38.72 97 LYS A N 1
ATOM 797 C CA . LYS A 1 97 ? -29.438 3.284 38.988 1.00 38.72 97 LYS A CA 1
ATOM 798 C C . LYS A 1 97 ? -29.122 2.572 37.667 1.00 38.72 97 LYS A C 1
ATOM 800 O O . LYS A 1 97 ? -29.532 3.016 36.595 1.00 38.72 97 LYS A O 1
ATOM 805 N N . ARG A 1 98 ? -28.398 1.451 37.778 1.00 44.72 98 ARG A N 1
ATOM 806 C CA . ARG A 1 98 ? -28.297 0.408 36.753 1.00 44.72 98 ARG A CA 1
ATOM 807 C C . ARG A 1 98 ? -29.710 0.074 36.277 1.00 44.72 98 ARG A C 1
ATOM 809 O O . ARG A 1 98 ? -30.513 -0.458 37.041 1.00 44.72 98 ARG A O 1
ATOM 816 N N . ARG A 1 99 ? -30.021 0.398 35.024 1.00 44.22 99 ARG A N 1
ATOM 817 C CA . ARG A 1 99 ? -31.147 -0.225 34.331 1.00 44.22 99 ARG A CA 1
ATOM 818 C C . ARG A 1 99 ? -30.672 -1.605 33.888 1.00 44.22 99 ARG A C 1
ATOM 820 O O . ARG A 1 99 ? -29.791 -1.714 33.047 1.00 44.22 99 ARG A O 1
ATOM 827 N N . HIS A 1 100 ? -31.219 -2.628 34.536 1.00 42.94 100 HIS A N 1
ATOM 828 C CA . HIS A 1 100 ? -31.166 -4.015 34.098 1.00 42.94 100 HIS A CA 1
ATOM 829 C C . HIS A 1 100 ? -31.745 -4.117 32.677 1.00 42.94 100 HIS A C 1
ATOM 831 O O . HIS A 1 100 ? -32.957 -3.996 32.511 1.00 42.94 100 HIS A O 1
ATOM 837 N N . SER A 1 101 ? -30.907 -4.368 31.668 1.00 46.22 101 SER A N 1
ATOM 838 C CA . SER A 1 101 ? -31.300 -5.250 30.568 1.00 46.22 101 SER A CA 1
ATOM 839 C C . SER A 1 101 ? -30.955 -6.667 31.025 1.00 46.22 101 SER A C 1
ATOM 841 O O . SER A 1 101 ? -29.813 -6.970 31.367 1.00 46.22 101 SER A O 1
ATOM 843 N N . GLY A 1 102 ? -31.974 -7.508 31.174 1.00 50.00 102 GLY A N 1
ATOM 844 C CA . GLY A 1 102 ? -31.844 -8.894 31.619 1.00 50.00 102 GLY A CA 1
ATOM 845 C C . GLY A 1 102 ? -31.283 -9.801 30.529 1.00 50.00 102 GLY A C 1
ATOM 846 O O . GLY A 1 102 ? -31.929 -10.777 30.170 1.00 50.00 102 GLY A O 1
ATOM 847 N N . GLU A 1 103 ? -30.106 -9.487 29.998 1.00 54.41 103 GLU A N 1
ATOM 848 C CA . GLU A 1 103 ? -29.361 -10.429 29.169 1.00 54.41 103 GLU A CA 1
ATOM 849 C C . GLU A 1 103 ? -28.557 -11.337 30.093 1.00 54.41 103 GLU A C 1
ATOM 851 O O . GLU A 1 103 ? -27.741 -10.894 30.906 1.00 54.41 103 GLU A O 1
ATOM 856 N N . SER A 1 104 ? -28.846 -12.635 30.020 1.00 67.44 104 SER A N 1
ATOM 857 C CA . SER A 1 104 ? -28.136 -13.640 30.800 1.00 67.44 104 SER A CA 1
ATOM 858 C C . SER A 1 104 ? -26.639 -13.565 30.479 1.00 67.44 104 SER A C 1
ATOM 860 O O . SER A 1 104 ? -26.253 -13.485 29.315 1.00 67.44 104 SER A O 1
ATOM 862 N N . LEU A 1 105 ? -25.771 -13.640 31.493 1.00 61.59 105 LEU A N 1
ATOM 863 C CA . LEU A 1 105 ? -24.311 -13.728 31.319 1.00 61.59 105 LEU A CA 1
ATOM 864 C C . LEU A 1 105 ? -23.916 -14.832 30.320 1.00 61.59 105 LEU A C 1
ATOM 866 O O . LEU A 1 105 ? -22.905 -14.715 29.631 1.00 61.59 105 LEU A O 1
ATOM 870 N N . SER A 1 106 ? -24.734 -15.879 30.208 1.00 69.06 106 SER A N 1
ATOM 871 C CA . SER A 1 106 ? -24.606 -16.955 29.225 1.00 69.06 106 SER A CA 1
ATOM 872 C C . SER A 1 106 ? -24.859 -16.478 27.794 1.00 69.06 106 SER A C 1
ATOM 874 O O . SER A 1 106 ? -24.152 -16.898 26.886 1.00 69.06 106 SER A O 1
ATOM 876 N N . GLN A 1 107 ? -25.841 -15.596 27.585 1.00 71.06 107 GLN A N 1
ATOM 877 C CA . GLN A 1 107 ? -26.139 -14.986 26.287 1.00 71.06 107 GLN A CA 1
ATOM 878 C C . GLN A 1 107 ? -25.050 -13.996 25.890 1.00 71.06 107 GLN A C 1
ATOM 880 O O . GLN A 1 107 ? -24.553 -14.097 24.780 1.00 71.06 107 GLN A O 1
ATOM 885 N N . LEU A 1 108 ? -24.583 -13.144 26.809 1.00 68.00 108 LEU A N 1
ATOM 886 C CA . LEU A 1 108 ? -23.460 -12.235 26.545 1.00 68.00 108 LEU A CA 1
ATOM 887 C C . LEU A 1 108 ? -22.165 -12.995 26.235 1.00 68.00 108 LEU A C 1
ATOM 889 O O . LEU A 1 108 ? -21.441 -12.621 25.319 1.00 68.00 108 LEU A O 1
ATOM 893 N N . LYS A 1 109 ? -21.879 -14.094 26.947 1.00 76.44 109 LYS A N 1
ATOM 894 C CA . LYS A 1 109 ? -20.733 -14.965 26.637 1.00 76.44 109 LYS A CA 1
ATOM 895 C C . LYS A 1 109 ? -20.905 -15.694 25.307 1.00 76.44 109 LYS A C 1
ATOM 897 O O . LYS A 1 109 ? -19.942 -15.786 24.554 1.00 76.44 109 LYS A O 1
ATOM 902 N N . LYS A 1 110 ? -22.109 -16.185 24.998 1.00 78.44 110 LYS A N 1
ATOM 903 C CA . LYS A 1 110 ? -22.414 -16.843 23.721 1.00 78.44 110 LYS A CA 1
ATOM 904 C C . LYS A 1 110 ? -22.318 -15.862 22.555 1.00 78.44 110 LYS A C 1
ATOM 906 O O . LYS A 1 110 ? -21.695 -16.186 21.560 1.00 78.44 110 LYS A O 1
ATOM 911 N N . GLU A 1 111 ? -22.844 -14.654 22.700 1.00 69.00 111 GLU A N 1
ATOM 912 C CA . GLU A 1 111 ? -22.796 -13.606 21.682 1.00 69.00 111 GLU A CA 1
ATOM 913 C C . GLU A 1 111 ? -21.383 -13.026 21.533 1.00 69.00 111 GLU A C 1
ATOM 915 O O . GLU A 1 111 ? -20.949 -12.745 20.420 1.00 69.00 111 GLU A O 1
ATOM 920 N N . ALA A 1 112 ? -20.616 -12.902 22.622 1.00 64.56 112 ALA A N 1
ATOM 921 C CA . ALA A 1 112 ? -19.199 -12.550 22.561 1.00 64.56 112 ALA A CA 1
ATOM 922 C C . ALA A 1 112 ? -18.367 -13.654 21.894 1.00 64.56 112 ALA A C 1
ATOM 924 O O . ALA A 1 112 ? -17.500 -13.344 21.084 1.00 64.56 112 ALA A O 1
ATOM 925 N N . SER A 1 113 ? -18.656 -14.928 22.179 1.00 66.75 113 SER A N 1
ATOM 926 C CA . SER A 1 113 ? -18.015 -16.078 21.533 1.00 66.75 113 SER A CA 1
ATOM 927 C C . SER A 1 113 ? -18.411 -16.199 20.062 1.00 66.75 113 SER A C 1
ATOM 929 O O . SER A 1 113 ? -17.565 -16.524 19.240 1.00 66.75 113 SER A O 1
ATOM 931 N N . GLU A 1 114 ? -19.659 -15.899 19.705 1.00 64.38 114 GLU A N 1
ATOM 932 C CA . GLU A 1 114 ? -20.138 -15.904 18.322 1.00 64.38 114 GLU A CA 1
ATOM 933 C C . GLU A 1 114 ? -19.585 -14.703 17.541 1.00 64.38 114 GLU A C 1
ATOM 935 O O . GLU A 1 114 ? -19.181 -14.847 16.390 1.00 64.38 114 GLU A O 1
ATOM 940 N N . ARG A 1 115 ? -19.457 -13.526 18.172 1.00 57.19 115 ARG A N 1
ATOM 941 C CA . ARG A 1 115 ? -18.719 -12.384 17.605 1.00 57.19 115 ARG A CA 1
ATOM 942 C C . ARG A 1 115 ? -17.221 -12.659 17.489 1.00 57.19 115 ARG A C 1
ATOM 944 O O . ARG A 1 115 ? -16.617 -12.173 16.541 1.00 57.19 115 ARG A O 1
ATOM 951 N N . ALA A 1 116 ? -16.624 -13.414 18.410 1.00 53.16 116 ALA A N 1
ATOM 952 C CA . ALA A 1 116 ? -15.227 -13.835 18.320 1.00 53.16 116 ALA A CA 1
ATOM 953 C C . ALA A 1 116 ? -15.024 -14.845 17.178 1.00 53.16 116 ALA A C 1
ATOM 955 O O . ALA A 1 116 ? -14.136 -14.644 16.359 1.00 53.16 116 ALA A O 1
ATOM 956 N N . ALA A 1 117 ? -15.919 -15.826 17.031 1.00 55.94 117 ALA A N 1
ATOM 957 C CA . ALA A 1 117 ? -15.911 -16.775 15.916 1.00 55.94 117 ALA A CA 1
ATOM 958 C C . ALA A 1 117 ? -16.154 -16.092 14.555 1.00 55.94 117 ALA A C 1
ATOM 960 O O . ALA A 1 117 ? -15.569 -16.475 13.549 1.00 55.94 117 ALA A O 1
ATOM 961 N N . ARG A 1 118 ? -16.965 -15.024 14.508 1.00 53.25 118 ARG A N 1
ATOM 962 C CA . ARG A 1 118 ? -17.131 -14.186 13.303 1.00 53.25 118 ARG A CA 1
ATOM 963 C C . ARG A 1 118 ? -15.958 -13.228 13.048 1.00 53.25 118 ARG A C 1
ATOM 965 O O . ARG A 1 118 ? -15.845 -12.709 11.943 1.00 53.25 118 ARG A O 1
ATOM 972 N N . ARG A 1 119 ? -15.101 -12.965 14.043 1.00 49.22 119 ARG A N 1
ATOM 973 C CA . ARG A 1 119 ? -13.904 -12.111 13.915 1.00 49.22 119 ARG A CA 1
ATOM 974 C C . ARG A 1 119 ? -12.678 -12.855 13.377 1.00 49.22 119 ARG A C 1
ATOM 976 O O . ARG A 1 119 ? -11.718 -12.191 13.005 1.00 49.22 119 ARG A O 1
ATOM 983 N N . GLU A 1 120 ? -12.707 -14.183 13.265 1.00 51.28 120 GLU A N 1
ATOM 984 C CA . GLU A 1 120 ? -11.572 -14.975 12.751 1.00 51.28 120 GLU A CA 1
ATOM 985 C C . GLU A 1 120 ? -11.360 -14.897 11.227 1.00 51.28 120 GLU A C 1
ATOM 987 O O . GLU A 1 120 ? -10.434 -15.513 10.699 1.00 51.28 120 GLU A O 1
ATOM 992 N N . THR A 1 121 ? -12.163 -14.109 10.509 1.00 57.59 121 THR A N 1
ATOM 993 C CA . THR A 1 121 ? -12.012 -13.885 9.061 1.00 57.59 121 THR A CA 1
ATOM 994 C C . THR A 1 121 ? -11.871 -12.402 8.721 1.00 57.59 121 THR A C 1
ATOM 996 O O . THR A 1 121 ? -12.403 -11.949 7.703 1.00 57.59 121 THR A O 1
ATOM 999 N N . ALA A 1 122 ? -11.226 -11.613 9.589 1.00 67.25 122 ALA A N 1
ATOM 1000 C CA . ALA A 1 122 ? -10.816 -10.266 9.205 1.00 67.25 122 ALA A CA 1
ATOM 1001 C C . ALA A 1 122 ? -9.939 -10.382 7.943 1.00 67.25 122 ALA A C 1
ATOM 1003 O O . ALA A 1 122 ? -8.974 -11.153 7.956 1.00 67.25 122 ALA A O 1
ATOM 1004 N N . PRO A 1 123 ? -10.302 -9.714 6.835 1.00 74.31 123 PRO A N 1
ATOM 1005 C CA . PRO A 1 123 ? -9.551 -9.842 5.604 1.00 74.31 123 PRO A CA 1
ATOM 1006 C C . PRO A 1 123 ? -8.111 -9.384 5.816 1.00 74.31 123 PRO A C 1
ATOM 1008 O O . PRO A 1 123 ? -7.850 -8.444 6.555 1.00 74.31 123 PRO A O 1
ATOM 1011 N N . VAL A 1 124 ? -7.165 -10.038 5.160 1.00 79.56 124 VAL A N 1
ATOM 1012 C CA . VAL A 1 124 ? -5.754 -9.672 5.209 1.00 79.56 124 VAL A CA 1
ATOM 1013 C C . VAL A 1 124 ? -5.336 -9.190 3.834 1.00 79.56 124 VAL A C 1
ATOM 1015 O O . VAL A 1 124 ? -5.507 -9.895 2.842 1.00 79.56 124 VAL A O 1
ATOM 1018 N N . LEU A 1 125 ? -4.799 -7.979 3.786 1.00 83.56 125 LEU A N 1
ATOM 1019 C CA . LEU A 1 125 ? -4.133 -7.414 2.629 1.00 83.56 125 LEU A CA 1
ATOM 1020 C C . LEU A 1 125 ? -2.671 -7.857 2.636 1.00 83.56 125 LEU A C 1
ATOM 1022 O O . LEU A 1 125 ? -1.946 -7.615 3.602 1.00 83.56 125 LEU A O 1
ATOM 1026 N N . PHE A 1 126 ? -2.245 -8.474 1.549 1.00 86.38 126 PHE A N 1
ATOM 1027 C CA . PHE A 1 126 ? -0.853 -8.774 1.267 1.00 86.38 126 PHE A CA 1
ATOM 1028 C C . PHE A 1 126 ? -0.369 -7.825 0.184 1.00 86.38 126 PHE A C 1
ATOM 1030 O O . PHE A 1 126 ? -1.058 -7.628 -0.815 1.00 86.38 126 PHE A O 1
ATOM 1037 N N . THR A 1 127 ? 0.815 -7.263 0.377 1.00 87.94 127 THR A N 1
ATOM 1038 C CA . THR A 1 127 ? 1.559 -6.557 -0.660 1.00 87.94 127 THR A CA 1
ATOM 1039 C C . THR A 1 127 ? 2.683 -7.467 -1.107 1.00 87.94 127 THR A C 1
ATOM 1041 O O . THR A 1 127 ? 3.474 -7.920 -0.276 1.00 87.94 127 THR A O 1
ATOM 1044 N N . ILE A 1 128 ? 2.745 -7.723 -2.408 1.00 89.25 128 ILE A N 1
ATOM 1045 C CA . ILE A 1 128 ? 3.793 -8.527 -3.018 1.00 89.25 128 ILE A CA 1
ATOM 1046 C C . ILE A 1 128 ? 4.600 -7.710 -4.006 1.00 89.25 128 ILE A C 1
ATOM 1048 O O . ILE A 1 128 ? 4.105 -6.749 -4.601 1.00 89.25 128 ILE A O 1
ATOM 1052 N N . GLN A 1 129 ? 5.835 -8.144 -4.176 1.00 90.81 129 GLN A N 1
ATOM 1053 C CA . GLN A 1 129 ? 6.749 -7.667 -5.187 1.00 90.81 129 GLN A CA 1
ATOM 1054 C C . GLN A 1 129 ? 7.065 -8.822 -6.133 1.00 90.81 129 GLN A C 1
ATOM 1056 O O . GLN A 1 129 ? 7.350 -9.927 -5.675 1.00 90.81 129 GLN A O 1
ATOM 1061 N N . ILE A 1 130 ? 6.987 -8.566 -7.436 1.00 89.94 130 ILE A N 1
ATOM 1062 C CA . ILE A 1 130 ? 7.265 -9.525 -8.504 1.00 89.94 130 ILE A CA 1
ATOM 1063 C C . ILE A 1 130 ? 8.331 -8.918 -9.414 1.00 89.94 130 ILE A C 1
ATOM 1065 O O . ILE A 1 130 ? 8.227 -7.753 -9.798 1.00 89.94 130 ILE A O 1
ATOM 1069 N N . ILE A 1 131 ? 9.341 -9.709 -9.754 1.00 89.19 131 ILE A N 1
ATOM 1070 C CA . ILE A 1 131 ? 10.359 -9.385 -10.752 1.00 89.19 131 ILE A CA 1
ATOM 1071 C C . ILE A 1 131 ? 10.153 -10.341 -11.917 1.00 89.19 131 ILE A C 1
ATOM 1073 O O . ILE A 1 131 ? 10.175 -11.561 -11.733 1.00 89.19 131 ILE A O 1
ATOM 1077 N N . PHE A 1 132 ? 9.911 -9.782 -13.098 1.00 87.06 132 PHE A N 1
ATOM 1078 C CA . PHE A 1 132 ? 9.772 -10.558 -14.324 1.00 87.06 132 PHE A CA 1
ATOM 1079 C C . PHE A 1 132 ? 11.140 -10.777 -14.962 1.00 87.06 132 PHE A C 1
ATOM 1081 O O . PHE A 1 132 ? 11.988 -9.880 -14.932 1.00 87.06 132 PHE A O 1
ATOM 1088 N N . ARG A 1 133 ? 11.340 -11.968 -15.531 1.00 83.06 133 ARG A N 1
ATOM 1089 C CA . ARG A 1 133 ? 12.517 -12.249 -16.351 1.00 83.06 133 ARG A CA 1
ATOM 1090 C C . ARG A 1 133 ? 12.440 -11.399 -17.610 1.00 83.06 133 ARG A C 1
ATOM 1092 O O . ARG A 1 133 ? 11.376 -11.257 -18.207 1.00 83.06 133 ARG A O 1
ATOM 1099 N N . ASN A 1 134 ? 13.571 -10.818 -17.980 1.00 74.81 134 ASN A N 1
ATOM 1100 C CA . ASN A 1 134 ? 13.705 -10.137 -19.252 1.00 74.81 134 ASN A CA 1
ATOM 1101 C C . ASN A 1 134 ? 14.059 -11.196 -20.301 1.00 74.81 134 ASN A C 1
ATOM 1103 O O . ASN A 1 134 ? 15.198 -11.652 -20.323 1.00 74.81 134 ASN A O 1
ATOM 1107 N N . ASN A 1 135 ? 13.091 -11.612 -21.117 1.00 64.25 135 ASN A N 1
ATOM 1108 C CA . ASN A 1 135 ? 13.290 -12.640 -22.145 1.00 64.25 135 ASN A CA 1
ATOM 1109 C C . ASN A 1 135 ? 13.684 -12.030 -23.502 1.00 64.25 135 ASN A C 1
ATOM 1111 O O . ASN A 1 135 ? 13.393 -12.611 -24.538 1.00 64.25 135 ASN A O 1
ATOM 1115 N N . ASN A 1 136 ? 14.359 -10.877 -23.498 1.00 59.72 136 ASN A N 1
ATOM 1116 C CA . ASN A 1 136 ? 14.812 -10.154 -24.692 1.00 59.72 136 ASN A CA 1
ATOM 1117 C C . ASN A 1 136 ? 15.940 -10.861 -25.488 1.00 59.72 136 ASN A C 1
ATOM 1119 O O . ASN A 1 136 ? 16.703 -10.186 -26.170 1.00 59.72 136 ASN A O 1
ATOM 1123 N N . ASP A 1 137 ? 16.034 -12.189 -25.437 1.00 50.88 137 ASP A N 1
ATOM 1124 C CA . ASP A 1 137 ? 16.926 -12.989 -26.291 1.00 50.88 137 ASP A CA 1
ATOM 1125 C C . ASP A 1 137 ? 16.281 -13.248 -27.674 1.00 50.88 137 ASP A C 1
ATOM 1127 O O . ASP A 1 137 ? 16.414 -14.332 -28.241 1.00 50.88 137 ASP A O 1
ATOM 1131 N N . ASP A 1 138 ? 15.556 -12.265 -28.219 1.00 51.50 138 ASP A N 1
ATOM 1132 C CA . ASP A 1 138 ? 15.213 -12.263 -29.641 1.00 51.50 138 ASP A CA 1
ATOM 1133 C C . ASP A 1 138 ? 16.432 -11.694 -30.385 1.00 51.50 138 ASP A C 1
ATOM 1135 O O . ASP A 1 138 ? 16.536 -10.492 -30.628 1.00 51.50 138 ASP A O 1
ATOM 1139 N N . ASP A 1 139 ? 17.373 -12.590 -30.702 1.00 49.03 139 ASP A N 1
ATOM 1140 C CA . ASP A 1 139 ? 18.477 -12.426 -31.665 1.00 49.03 139 ASP A CA 1
ATOM 1141 C C . ASP A 1 139 ? 17.951 -12.222 -33.113 1.00 49.03 139 ASP A C 1
ATOM 1143 O O . ASP A 1 139 ? 18.502 -12.767 -34.072 1.00 49.03 139 ASP A O 1
ATOM 1147 N N . ASP A 1 140 ? 16.867 -11.467 -33.301 1.00 52.72 140 ASP A N 1
ATOM 1148 C CA . ASP A 1 140 ? 16.404 -11.058 -34.625 1.00 52.72 140 ASP A CA 1
ATOM 1149 C C . ASP A 1 140 ? 17.011 -9.680 -34.932 1.00 52.72 140 ASP A C 1
ATOM 1151 O O . ASP A 1 140 ? 16.423 -8.625 -34.688 1.00 52.72 140 ASP A O 1
ATOM 1155 N N . ASP A 1 141 ? 18.248 -9.740 -35.438 1.00 50.88 141 ASP A N 1
ATOM 1156 C CA . ASP A 1 141 ? 18.984 -8.679 -36.135 1.00 50.88 141 ASP A CA 1
ATOM 1157 C C . ASP A 1 141 ? 18.193 -8.182 -37.366 1.00 50.88 141 ASP A C 1
ATOM 1159 O O . ASP A 1 141 ? 18.571 -8.458 -38.505 1.00 50.88 141 ASP A O 1
ATOM 1163 N N . ASP A 1 142 ? 17.103 -7.446 -37.171 1.00 52.75 142 ASP A N 1
ATOM 1164 C CA . ASP A 1 142 ? 16.529 -6.619 -38.231 1.00 52.75 142 ASP A CA 1
ATOM 1165 C C . ASP A 1 142 ? 16.419 -5.173 -37.738 1.00 52.75 142 ASP A C 1
ATOM 1167 O O . ASP A 1 142 ? 15.572 -4.806 -36.921 1.00 52.75 142 ASP A O 1
ATOM 1171 N N . ASP A 1 143 ? 17.365 -4.382 -38.248 1.00 55.91 143 ASP A N 1
ATOM 1172 C CA . ASP A 1 143 ? 17.464 -2.931 -38.182 1.00 55.91 143 ASP A CA 1
ATOM 1173 C C . ASP A 1 143 ? 16.094 -2.260 -38.371 1.00 55.91 143 ASP A C 1
ATOM 1175 O O . ASP A 1 143 ? 15.564 -2.242 -39.480 1.00 55.91 143 ASP A O 1
ATOM 1179 N N . ASP A 1 144 ? 15.564 -1.632 -37.324 1.00 54.53 144 ASP A N 1
ATOM 1180 C CA . ASP A 1 144 ? 14.810 -0.388 -37.474 1.00 54.53 144 ASP A CA 1
ATOM 1181 C C . ASP A 1 144 ? 14.873 0.423 -36.169 1.00 54.53 144 ASP A C 1
ATOM 1183 O O . ASP A 1 144 ? 14.480 -0.016 -35.085 1.00 54.53 144 ASP A O 1
ATOM 1187 N N . ASP A 1 145 ? 15.454 1.612 -36.316 1.00 58.19 145 ASP A N 1
ATOM 1188 C CA . ASP A 1 145 ? 15.681 2.640 -35.308 1.00 58.19 145 ASP A CA 1
ATOM 1189 C C . ASP A 1 145 ? 14.385 3.106 -34.609 1.00 58.19 145 ASP A C 1
ATOM 1191 O O . ASP A 1 145 ? 13.319 3.203 -35.219 1.00 58.19 145 ASP A O 1
ATOM 1195 N N . ASP A 1 146 ? 14.557 3.524 -33.349 1.00 54.69 146 ASP A N 1
ATOM 1196 C CA . ASP A 1 146 ? 13.648 4.337 -32.527 1.00 54.69 146 ASP A CA 1
ATOM 1197 C C . ASP A 1 146 ? 12.365 3.670 -31.983 1.00 54.69 146 ASP A C 1
ATOM 1199 O O . ASP A 1 146 ? 11.279 3.880 -32.509 1.00 54.69 146 ASP A O 1
ATOM 1203 N N . ASP A 1 147 ? 12.459 2.988 -30.827 1.00 51.34 147 ASP A N 1
ATOM 1204 C CA . ASP A 1 147 ? 11.441 3.102 -29.758 1.00 51.34 147 ASP A CA 1
ATOM 1205 C C . ASP A 1 147 ? 11.903 2.450 -28.430 1.00 51.34 147 ASP A C 1
ATOM 1207 O O . ASP A 1 147 ? 11.762 1.248 -28.188 1.00 51.34 147 ASP A O 1
ATOM 1211 N N . ASP A 1 148 ? 12.384 3.273 -27.491 1.00 54.78 148 ASP A N 1
ATOM 1212 C CA . ASP A 1 148 ? 12.761 2.885 -26.114 1.00 54.78 148 ASP A CA 1
ATOM 1213 C C . ASP A 1 148 ? 11.581 2.338 -25.258 1.00 54.78 148 ASP A C 1
ATOM 1215 O O . ASP A 1 148 ? 11.763 1.933 -24.105 1.00 54.78 148 ASP A O 1
ATOM 1219 N N . ASP A 1 149 ? 10.361 2.272 -25.805 1.00 53.84 149 ASP A N 1
ATOM 1220 C CA . ASP A 1 149 ? 9.142 1.823 -25.115 1.00 53.84 149 ASP A CA 1
ATOM 1221 C C . ASP A 1 149 ? 8.875 0.300 -25.200 1.00 53.84 149 ASP A C 1
ATOM 1223 O O . ASP A 1 149 ? 7.984 -0.220 -24.510 1.00 53.84 149 ASP A O 1
ATOM 1227 N N . ALA A 1 150 ? 9.651 -0.456 -25.986 1.00 49.94 150 ALA A N 1
ATOM 1228 C CA . ALA A 1 150 ? 9.386 -1.876 -26.255 1.00 49.94 150 ALA A CA 1
ATOM 1229 C C . ALA A 1 150 ? 9.535 -2.796 -25.020 1.00 49.94 150 ALA A C 1
ATOM 1231 O O . ALA A 1 150 ? 8.723 -3.700 -24.808 1.00 49.94 150 ALA A O 1
ATOM 1232 N N . LYS A 1 151 ? 10.499 -2.528 -24.126 1.00 53.03 151 LYS A N 1
ATOM 1233 C CA . LYS A 1 151 ? 10.788 -3.389 -22.951 1.00 53.03 151 LYS A CA 1
ATOM 1234 C C . LYS A 1 151 ? 9.693 -3.345 -21.875 1.00 53.03 151 LYS A C 1
ATOM 1236 O O . LYS A 1 151 ? 9.474 -4.302 -21.136 1.00 53.03 151 LYS A O 1
ATOM 1241 N N . SER A 1 152 ? 8.965 -2.230 -21.792 1.00 54.47 152 SER A N 1
ATOM 1242 C CA . SER A 1 152 ? 7.879 -2.016 -20.821 1.00 54.47 152 SER A CA 1
ATOM 1243 C C . SER A 1 152 ? 6.601 -2.783 -21.185 1.00 54.47 152 SER A C 1
ATOM 1245 O O . SER A 1 152 ? 5.819 -3.171 -20.307 1.00 54.47 152 SER A O 1
ATOM 1247 N N . GLN A 1 153 ? 6.372 -3.027 -22.481 1.00 57.28 153 GLN A N 1
ATOM 1248 C CA . GLN A 1 153 ? 5.168 -3.717 -22.938 1.00 57.28 153 GLN A CA 1
ATOM 1249 C C . GLN A 1 153 ? 5.147 -5.195 -22.547 1.00 57.28 153 GLN A C 1
ATOM 1251 O O . GLN A 1 153 ? 4.068 -5.714 -22.245 1.00 57.28 153 GLN A O 1
ATOM 1256 N N . ASP A 1 154 ? 6.301 -5.859 -22.513 1.00 74.00 154 ASP A N 1
ATOM 1257 C CA . ASP A 1 154 ? 6.344 -7.303 -22.292 1.00 74.00 154 ASP A CA 1
ATOM 1258 C C . ASP A 1 154 ? 6.003 -7.676 -20.840 1.00 74.00 154 ASP A C 1
ATOM 1260 O O . ASP A 1 154 ? 5.070 -8.436 -20.571 1.00 74.00 154 ASP A O 1
ATOM 1264 N N . SER A 1 155 ? 6.601 -6.979 -19.869 1.00 77.06 155 SER A N 1
ATOM 1265 C CA . SER A 1 155 ? 6.300 -7.180 -18.441 1.00 77.06 155 SER A CA 1
ATOM 1266 C C . SER A 1 155 ? 4.816 -6.958 -18.100 1.00 77.06 155 SER A C 1
ATOM 1268 O O . SER A 1 155 ? 4.239 -7.667 -17.271 1.00 77.06 155 SER A O 1
ATOM 1270 N N . ARG A 1 156 ? 4.141 -6.005 -18.762 1.00 81.31 156 ARG A N 1
ATOM 1271 C CA . ARG A 1 156 ? 2.695 -5.783 -18.567 1.00 81.31 156 ARG A CA 1
ATOM 1272 C C . ARG A 1 156 ? 1.853 -6.944 -19.090 1.00 81.31 156 ARG A C 1
ATOM 1274 O O . ARG A 1 156 ? 0.880 -7.315 -18.433 1.00 81.31 156 ARG A O 1
ATOM 1281 N N . LYS A 1 157 ? 2.216 -7.529 -20.235 1.00 83.56 157 LYS A N 1
ATOM 1282 C CA . LYS A 1 157 ? 1.545 -8.722 -20.777 1.00 83.56 157 LYS A CA 1
ATOM 1283 C C . LYS A 1 157 ? 1.738 -9.921 -19.846 1.00 83.56 157 LYS A C 1
ATOM 1285 O O . LYS A 1 157 ? 0.762 -10.614 -19.546 1.00 83.56 157 LYS A O 1
ATOM 1290 N N . LEU A 1 158 ? 2.947 -10.106 -19.311 1.00 85.31 158 LEU A N 1
ATOM 1291 C CA . LEU A 1 158 ? 3.236 -11.137 -18.310 1.00 85.31 158 LEU A CA 1
ATOM 1292 C C . LEU A 1 158 ? 2.390 -10.953 -17.045 1.00 85.31 158 LEU A C 1
ATOM 1294 O O . LEU A 1 158 ? 1.819 -11.916 -16.534 1.00 85.31 158 LEU A O 1
ATOM 1298 N N . TRP A 1 159 ? 2.199 -9.716 -16.578 1.00 88.00 159 TRP A N 1
ATOM 1299 C CA . TRP A 1 159 ? 1.307 -9.452 -15.448 1.00 88.00 159 TRP A CA 1
ATOM 1300 C C . TRP A 1 159 ? -0.152 -9.841 -15.723 1.00 88.00 159 TRP A C 1
ATOM 1302 O O . TRP A 1 159 ? -0.801 -10.443 -14.864 1.00 88.00 159 TRP A O 1
ATOM 1312 N N . GLU A 1 160 ? -0.688 -9.545 -16.909 1.00 86.94 160 GLU A N 1
ATOM 1313 C CA . GLU A 1 160 ? -2.039 -9.992 -17.275 1.00 86.94 160 GLU A CA 1
ATOM 1314 C C . GLU A 1 160 ? -2.150 -11.524 -17.280 1.00 86.94 160 GLU A C 1
ATOM 1316 O O . GLU A 1 160 ? -3.123 -12.072 -16.751 1.00 86.94 160 GLU A O 1
ATOM 1321 N N . LYS A 1 161 ? -1.127 -12.220 -17.790 1.00 85.75 161 LYS A N 1
ATOM 1322 C CA . LYS A 1 161 ? -1.037 -13.689 -17.770 1.00 85.75 161 LYS A CA 1
ATOM 1323 C C . LYS A 1 161 ? -1.019 -14.232 -16.336 1.00 85.75 161 LYS A C 1
ATOM 1325 O O . LYS A 1 161 ? -1.789 -15.145 -16.018 1.00 85.75 161 LYS A O 1
ATOM 1330 N N . VAL A 1 162 ? -0.222 -13.631 -15.447 1.00 85.81 162 VAL A N 1
ATOM 1331 C CA . VAL A 1 162 ? -0.178 -13.973 -14.016 1.00 85.81 162 VAL A CA 1
ATOM 1332 C C . VAL A 1 162 ? -1.545 -13.751 -13.371 1.00 85.81 162 VAL A C 1
ATOM 1334 O O . VAL A 1 162 ? -2.066 -14.660 -12.728 1.00 85.81 162 VAL A O 1
ATOM 1337 N N . LYS A 1 163 ? -2.203 -12.604 -13.584 1.00 84.38 163 LYS A N 1
ATOM 1338 C CA . LYS A 1 163 ? -3.523 -12.326 -12.986 1.00 84.38 163 LYS A CA 1
ATOM 1339 C C . LYS A 1 163 ? -4.577 -13.377 -13.318 1.00 84.38 163 LYS A C 1
ATOM 1341 O O . LYS A 1 163 ? -5.395 -13.700 -12.456 1.00 84.38 163 LYS A O 1
ATOM 1346 N N . GLN A 1 164 ? -4.562 -13.896 -14.544 1.00 79.69 164 GLN A N 1
ATOM 1347 C CA . GLN A 1 164 ? -5.548 -14.865 -15.027 1.00 79.69 164 GLN A CA 1
ATOM 1348 C C . GLN A 1 164 ? -5.375 -16.267 -14.428 1.00 79.69 164 GLN A C 1
ATOM 1350 O O . GLN A 1 164 ? -6.335 -17.034 -14.377 1.00 79.69 164 GLN A O 1
ATOM 1355 N N . THR A 1 165 ? -4.175 -16.603 -13.962 1.00 71.50 165 THR A N 1
ATOM 1356 C CA . THR A 1 165 ? -3.777 -17.978 -13.611 1.00 71.50 165 THR A CA 1
ATOM 1357 C C . THR A 1 165 ? -3.356 -18.134 -12.146 1.00 71.50 165 THR A C 1
ATOM 1359 O O . THR A 1 165 ? -3.435 -19.231 -11.592 1.00 71.50 165 THR A O 1
ATOM 1362 N N . ALA A 1 166 ? -2.944 -17.045 -11.492 1.00 63.19 166 ALA A N 1
ATOM 1363 C CA . ALA A 1 166 ? -2.302 -17.085 -10.182 1.00 63.19 166 ALA A CA 1
ATOM 1364 C C . ALA A 1 166 ? -3.256 -17.107 -8.979 1.00 63.19 166 ALA A C 1
ATOM 1366 O O . ALA A 1 166 ? -2.823 -17.418 -7.873 1.00 63.19 166 ALA A O 1
ATOM 1367 N N . LEU A 1 167 ? -4.542 -16.791 -9.163 1.00 67.31 167 LEU A N 1
ATOM 1368 C CA . LEU A 1 167 ? -5.538 -16.918 -8.097 1.00 67.31 167 LEU A CA 1
ATOM 1369 C C . LEU A 1 167 ? -6.546 -18.006 -8.465 1.00 67.31 167 LEU A C 1
ATOM 1371 O O . LEU A 1 167 ? -7.534 -17.720 -9.150 1.00 67.31 167 LEU A O 1
ATOM 1375 N N . PRO A 1 168 ? -6.344 -19.251 -7.996 1.00 61.88 168 PRO A N 1
ATOM 1376 C CA . PRO A 1 168 ? -7.380 -20.266 -8.069 1.00 61.88 168 PRO A CA 1
ATOM 1377 C C . PRO A 1 168 ? -8.673 -19.703 -7.474 1.00 61.88 168 PRO A C 1
ATOM 1379 O O . PRO A 1 168 ? -8.669 -19.140 -6.375 1.00 61.88 168 PRO A O 1
ATOM 1382 N N . LYS A 1 169 ? -9.802 -19.858 -8.180 1.00 66.19 169 LYS A N 1
ATOM 1383 C CA . LYS A 1 169 ? -11.126 -19.419 -7.686 1.00 66.19 169 LYS A CA 1
ATOM 1384 C C . LYS A 1 169 ? -11.432 -19.987 -6.293 1.00 66.19 169 LYS A C 1
ATOM 1386 O O . LYS A 1 169 ? -12.141 -19.366 -5.502 1.00 66.19 169 LYS A O 1
ATOM 1391 N N . GLU A 1 170 ? -10.847 -21.141 -5.995 1.00 62.19 170 GLU A N 1
ATOM 1392 C CA . GLU A 1 170 ? -10.889 -21.857 -4.722 1.00 62.19 170 GLU A CA 1
ATOM 1393 C C . GLU A 1 170 ? -10.228 -21.097 -3.562 1.00 62.19 170 GLU A C 1
ATOM 1395 O O . GLU A 1 170 ? -10.692 -21.213 -2.430 1.00 62.19 170 GLU A O 1
ATOM 1400 N N . MET A 1 171 ? -9.217 -20.256 -3.819 1.00 63.41 171 MET A N 1
ATOM 1401 C CA . MET A 1 171 ? -8.513 -19.505 -2.769 1.00 63.41 171 MET A CA 1
ATOM 1402 C C . MET A 1 171 ? -9.324 -18.320 -2.218 1.00 63.41 171 MET A C 1
ATOM 1404 O O . MET A 1 171 ? -8.964 -17.744 -1.194 1.00 63.41 171 MET A O 1
ATOM 1408 N N . ARG A 1 172 ? -10.441 -17.938 -2.863 1.00 68.94 172 ARG A N 1
ATOM 1409 C CA . ARG A 1 172 ? -11.304 -16.797 -2.470 1.00 68.94 172 ARG A CA 1
ATOM 1410 C C . ARG A 1 172 ? -10.534 -15.480 -2.271 1.00 68.94 172 ARG A C 1
ATOM 1412 O O . ARG A 1 172 ? -10.979 -14.602 -1.525 1.00 68.94 172 ARG A O 1
ATOM 1419 N N . MET A 1 173 ? -9.398 -15.343 -2.945 1.00 74.31 173 MET A N 1
ATOM 1420 C CA . MET A 1 173 ? -8.558 -14.152 -2.926 1.00 74.31 173 MET A CA 1
ATOM 1421 C C . MET A 1 173 ? -8.919 -13.231 -4.087 1.00 74.31 173 MET A C 1
ATOM 1423 O O . MET A 1 173 ? -9.462 -13.666 -5.104 1.00 74.31 173 MET A O 1
ATOM 1427 N N . LYS A 1 174 ? -8.636 -11.939 -3.927 1.00 81.94 174 LYS A N 1
ATOM 1428 C CA . LYS A 1 174 ? -8.813 -10.945 -4.988 1.00 81.94 174 LYS A CA 1
ATOM 1429 C C . LYS A 1 174 ? -7.565 -10.094 -5.110 1.00 81.94 174 LYS A C 1
ATOM 1431 O O . LYS A 1 174 ? -7.101 -9.576 -4.097 1.00 81.94 174 LYS A O 1
ATOM 1436 N N . TRP A 1 175 ? -7.076 -9.921 -6.333 1.00 84.50 175 TRP A N 1
ATOM 1437 C CA . TRP A 1 175 ? -6.089 -8.892 -6.636 1.00 84.50 175 TRP A CA 1
ATOM 1438 C C . TRP A 1 175 ? -6.631 -7.517 -6.242 1.00 84.50 175 TRP A C 1
ATOM 1440 O O . TRP A 1 175 ? -7.828 -7.246 -6.372 1.00 84.50 175 TRP A O 1
ATOM 1450 N N . GLY A 1 176 ? -5.749 -6.677 -5.719 1.00 79.88 176 GLY A N 1
ATOM 1451 C CA . GLY A 1 176 ? -6.015 -5.269 -5.500 1.00 79.88 176 GLY A CA 1
ATOM 1452 C C . GLY A 1 176 ? -6.097 -4.526 -6.827 1.00 79.88 176 GLY A C 1
ATOM 1453 O O . GLY A 1 176 ? -5.587 -4.973 -7.852 1.00 79.88 176 GLY A O 1
ATOM 1454 N N . GLU A 1 177 ? -6.760 -3.377 -6.798 1.00 72.50 177 GLU A N 1
ATOM 1455 C CA . GLU A 1 177 ? -6.995 -2.556 -7.992 1.00 72.50 177 GLU A CA 1
ATOM 1456 C C . GLU A 1 177 ? -5.745 -1.785 -8.434 1.00 72.50 177 GLU A C 1
ATOM 1458 O O . GLU A 1 177 ? -5.680 -1.301 -9.562 1.00 72.50 177 GLU A O 1
ATOM 1463 N N . PHE A 1 178 ? -4.741 -1.693 -7.560 1.00 73.75 178 PHE A N 1
ATOM 1464 C CA . PHE A 1 178 ? -3.544 -0.897 -7.785 1.00 73.75 178 PHE A CA 1
ATOM 1465 C C . PHE A 1 178 ? -2.310 -1.781 -7.929 1.00 73.75 178 PHE A C 1
ATOM 1467 O O . PHE A 1 178 ? -2.016 -2.622 -7.073 1.00 73.75 178 PHE A O 1
ATOM 1474 N N . SER A 1 179 ? -1.569 -1.516 -8.998 1.00 82.94 179 SER A N 1
ATOM 1475 C CA . SER A 1 179 ? -0.238 -2.050 -9.238 1.00 82.94 179 SER A CA 1
ATOM 1476 C C . SER A 1 179 ? 0.693 -0.899 -9.600 1.00 82.94 179 SER A C 1
ATOM 1478 O O . SER A 1 179 ? 0.344 -0.059 -10.430 1.00 82.94 179 SER A O 1
ATOM 1480 N N . THR A 1 180 ? 1.871 -0.874 -8.990 1.00 85.00 180 THR A N 1
ATOM 1481 C CA . THR A 1 180 ? 2.897 0.138 -9.234 1.00 85.00 180 THR A CA 1
ATOM 1482 C C . THR A 1 180 ? 4.099 -0.533 -9.873 1.00 85.00 180 THR A C 1
ATOM 1484 O O . THR A 1 180 ? 4.647 -1.485 -9.321 1.00 85.00 180 THR A O 1
ATOM 1487 N N . TRP A 1 181 ? 4.505 -0.024 -11.031 1.00 83.19 181 TRP A N 1
ATOM 1488 C CA . TRP A 1 181 ? 5.735 -0.430 -11.697 1.00 83.19 181 TRP A CA 1
ATOM 1489 C C . TRP A 1 181 ? 6.876 0.453 -11.204 1.00 83.19 181 TRP A C 1
ATOM 1491 O O . TRP A 1 181 ? 6.748 1.678 -11.201 1.00 83.19 181 TRP A O 1
ATOM 1501 N N . MET A 1 182 ? 7.967 -0.165 -10.770 1.00 79.75 182 MET A N 1
ATOM 1502 C CA . MET A 1 182 ? 9.173 0.523 -10.325 1.00 79.75 182 MET A CA 1
ATOM 1503 C C . MET A 1 182 ? 10.331 0.159 -11.261 1.00 79.75 182 MET A C 1
ATOM 1505 O O . MET A 1 182 ? 10.508 -1.026 -11.565 1.00 79.75 182 MET A 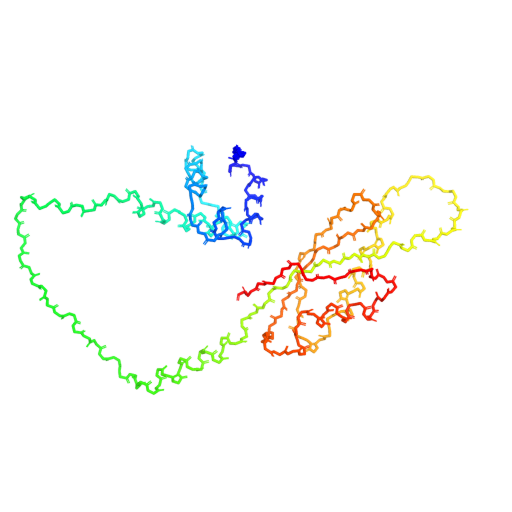O 1
ATOM 1509 N N . PRO A 1 183 ? 11.108 1.149 -11.735 1.00 72.12 183 PRO A N 1
ATOM 1510 C CA . PRO A 1 183 ? 12.306 0.876 -12.513 1.00 72.12 183 PRO A CA 1
ATOM 1511 C C . PRO A 1 183 ? 13.358 0.201 -11.624 1.00 72.12 183 PRO A C 1
ATOM 1513 O O . PRO A 1 183 ? 13.494 0.541 -10.447 1.00 72.12 183 PRO A O 1
ATOM 1516 N N . THR A 1 184 ? 14.113 -0.742 -12.184 1.00 71.88 184 THR A N 1
ATOM 1517 C CA . THR A 1 184 ? 15.351 -1.221 -11.561 1.00 71.88 184 THR A CA 1
ATOM 1518 C C . THR A 1 184 ? 16.512 -0.393 -12.079 1.00 71.88 184 THR A C 1
ATOM 1520 O O . THR A 1 184 ? 16.643 -0.177 -13.280 1.00 71.88 184 THR A O 1
ATOM 1523 N N . GLU A 1 185 ? 17.373 0.073 -11.178 1.00 64.75 185 GLU A N 1
ATOM 1524 C CA . GLU A 1 185 ? 18.515 0.908 -11.570 1.00 64.75 185 GLU A CA 1
ATOM 1525 C C . GLU A 1 185 ? 19.566 0.123 -12.378 1.00 64.75 185 GLU A C 1
ATOM 1527 O O . GLU A 1 185 ? 20.333 0.731 -13.115 1.00 64.75 185 GLU A O 1
ATOM 1532 N N . ASN A 1 186 ? 19.577 -1.219 -12.289 1.00 58.38 186 ASN A N 1
ATOM 1533 C CA . ASN A 1 186 ? 20.715 -2.029 -12.740 1.00 58.38 186 ASN A CA 1
ATOM 1534 C C . ASN A 1 186 ? 20.399 -3.254 -13.620 1.00 58.38 186 ASN A C 1
ATOM 1536 O O . ASN A 1 186 ? 21.351 -3.846 -14.120 1.00 58.38 186 ASN A O 1
ATOM 1540 N N . SER A 1 187 ? 19.143 -3.690 -13.800 1.00 59.16 187 SER A N 1
ATOM 1541 C CA . SER A 1 187 ? 18.877 -5.002 -14.432 1.00 59.16 187 SER A CA 1
ATOM 1542 C C . SER A 1 187 ? 18.031 -4.966 -15.702 1.00 59.16 187 SER A C 1
ATOM 1544 O O . SER A 1 187 ? 17.839 -6.004 -16.324 1.00 59.16 187 SER A O 1
ATOM 1546 N N . GLY A 1 188 ? 17.497 -3.806 -16.102 1.00 64.31 188 GLY A N 1
ATOM 1547 C CA . GLY A 1 188 ? 16.535 -3.734 -17.210 1.00 64.31 188 GLY A CA 1
ATOM 1548 C C . GLY A 1 188 ? 15.220 -4.486 -16.937 1.00 64.31 188 GLY A C 1
ATOM 1549 O O . GLY A 1 188 ? 14.322 -4.459 -17.772 1.00 64.31 188 GLY A O 1
ATOM 1550 N N . SER A 1 189 ? 15.080 -5.117 -15.766 1.00 69.81 189 SER A N 1
ATOM 1551 C CA . SER A 1 189 ? 13.882 -5.831 -15.331 1.00 69.81 189 SER A CA 1
ATOM 1552 C C . SER A 1 189 ? 12.898 -4.851 -14.700 1.00 69.81 189 SER A C 1
ATOM 1554 O O . SER A 1 189 ? 13.285 -3.962 -13.936 1.00 69.81 189 SER A O 1
ATOM 1556 N N . ALA A 1 190 ? 11.606 -5.020 -14.952 1.00 76.12 190 ALA A N 1
ATOM 1557 C CA . ALA A 1 190 ? 10.584 -4.227 -14.283 1.00 76.12 190 ALA A CA 1
ATOM 1558 C C . ALA A 1 190 ? 10.193 -4.886 -12.951 1.00 76.12 190 ALA A C 1
ATOM 1560 O O . ALA A 1 190 ? 9.864 -6.074 -12.908 1.00 76.12 190 ALA A O 1
ATOM 1561 N N . ILE A 1 191 ? 10.190 -4.110 -11.862 1.00 85.25 191 ILE A N 1
ATOM 1562 C CA . ILE A 1 191 ? 9.610 -4.555 -10.592 1.00 85.25 191 ILE A CA 1
ATOM 1563 C C . ILE A 1 191 ? 8.135 -4.167 -10.578 1.00 85.25 191 ILE A C 1
ATOM 1565 O O . ILE A 1 191 ? 7.783 -2.994 -10.715 1.00 85.25 191 ILE A O 1
ATOM 1569 N N . LEU A 1 192 ? 7.271 -5.144 -10.337 1.00 88.06 192 LEU A N 1
ATOM 1570 C CA . LEU A 1 192 ? 5.857 -4.930 -10.085 1.00 88.06 192 LEU A CA 1
ATOM 1571 C C . LEU A 1 192 ? 5.564 -5.060 -8.596 1.00 88.06 192 LEU A C 1
ATOM 1573 O O . LEU A 1 192 ? 5.705 -6.135 -8.017 1.00 88.06 192 LEU A O 1
ATOM 1577 N N . GLN A 1 193 ? 5.060 -3.992 -7.991 1.00 89.19 193 GLN A N 1
ATOM 1578 C CA . GLN A 1 193 ? 4.444 -4.056 -6.675 1.00 89.19 193 GLN A CA 1
ATOM 1579 C C . GLN A 1 193 ? 2.926 -4.082 -6.824 1.00 89.19 193 GLN A C 1
ATOM 1581 O O . GLN A 1 193 ? 2.330 -3.202 -7.445 1.00 89.19 193 GLN A O 1
ATOM 1586 N N . THR A 1 194 ? 2.276 -5.077 -6.233 1.00 89.62 194 THR A N 1
ATOM 1587 C CA . THR A 1 194 ? 0.816 -5.205 -6.258 1.00 89.62 194 THR A CA 1
ATOM 1588 C C . THR A 1 194 ? 0.301 -5.743 -4.929 1.00 89.62 194 THR A C 1
ATOM 1590 O O . THR A 1 194 ? 1.071 -6.054 -4.019 1.00 89.62 194 THR A O 1
ATOM 1593 N N . THR A 1 195 ? -1.016 -5.813 -4.780 1.00 87.44 195 THR A N 1
ATOM 1594 C CA . THR A 1 195 ? -1.652 -6.291 -3.554 1.00 87.44 195 THR A CA 1
ATOM 1595 C C . THR A 1 195 ? -2.682 -7.366 -3.846 1.00 87.44 195 THR A C 1
ATOM 1597 O O . THR A 1 195 ? -3.242 -7.416 -4.936 1.00 87.44 195 THR A O 1
ATOM 1600 N N . PHE A 1 196 ? -2.976 -8.219 -2.870 1.00 85.62 196 PHE A N 1
ATOM 1601 C CA . PHE A 1 196 ? -4.154 -9.078 -2.899 1.00 85.62 196 PHE A CA 1
ATOM 1602 C C . PHE A 1 196 ? -4.781 -9.189 -1.512 1.00 85.62 196 PHE A C 1
ATOM 1604 O O . PHE A 1 196 ? -4.109 -9.095 -0.487 1.00 85.62 196 PHE A O 1
ATOM 1611 N N . VAL A 1 197 ? -6.096 -9.384 -1.477 1.00 82.44 197 VAL A N 1
ATOM 1612 C CA . VAL A 1 197 ? -6.863 -9.557 -0.244 1.00 82.44 197 VAL A CA 1
ATOM 1613 C C . VAL A 1 197 ? -7.238 -11.021 -0.086 1.00 82.44 197 VAL A C 1
ATOM 1615 O O . VAL A 1 197 ? -7.947 -11.577 -0.928 1.00 82.44 197 VAL A O 1
ATOM 1618 N N . SER A 1 198 ? -6.827 -11.618 1.030 1.00 79.94 198 SER A N 1
ATOM 1619 C CA . SER A 1 198 ? -7.343 -12.899 1.502 1.00 79.94 198 SER A CA 1
ATOM 1620 C C . SER A 1 198 ? -8.470 -12.666 2.497 1.00 79.94 198 SER A C 1
ATOM 1622 O O . SER A 1 198 ? -8.325 -11.908 3.450 1.00 79.94 198 SER A O 1
ATOM 1624 N N . ARG A 1 199 ? -9.613 -13.318 2.285 1.00 69.88 199 ARG A N 1
ATOM 1625 C CA . ARG A 1 199 ? -10.725 -13.351 3.255 1.00 69.88 199 ARG A CA 1
ATOM 1626 C C . ARG A 1 199 ? -10.720 -14.626 4.098 1.00 69.88 199 ARG A C 1
ATOM 1628 O O . ARG A 1 199 ? -11.696 -14.900 4.792 1.00 69.88 199 ARG A O 1
ATOM 1635 N N . VAL A 1 200 ? -9.667 -15.428 3.977 1.00 63.66 200 VAL A N 1
ATOM 1636 C CA . VAL A 1 200 ? -9.535 -16.701 4.679 1.00 63.66 200 VAL A CA 1
ATOM 1637 C C . VAL A 1 200 ? -8.723 -16.484 5.950 1.00 63.66 200 VAL A C 1
ATOM 1639 O O . VAL A 1 200 ? -7.848 -15.620 5.995 1.00 63.66 200 VAL A O 1
ATOM 1642 N N . SER A 1 201 ? -9.059 -17.236 6.997 1.00 59.66 201 SER A N 1
ATOM 1643 C CA . SER A 1 201 ? -8.370 -17.150 8.280 1.00 59.66 201 SER A CA 1
ATOM 1644 C C . SER A 1 201 ? -6.870 -17.397 8.105 1.00 59.66 201 SER A C 1
ATOM 1646 O O . SER A 1 201 ? -6.467 -18.328 7.411 1.00 59.66 201 SER A O 1
ATOM 1648 N N . THR A 1 202 ? -6.036 -16.587 8.758 1.00 57.44 202 THR A N 1
ATOM 1649 C CA . THR A 1 202 ? -4.567 -16.724 8.737 1.00 57.44 202 THR A CA 1
ATOM 1650 C C . THR A 1 202 ? -4.068 -18.022 9.371 1.00 57.44 202 THR A C 1
ATOM 1652 O O . THR A 1 202 ? -2.891 -18.355 9.242 1.00 57.44 202 THR A O 1
ATOM 1655 N N . THR A 1 203 ? -4.945 -18.748 10.065 1.00 58.78 203 THR A N 1
ATOM 1656 C CA . THR A 1 203 ? -4.674 -20.056 10.668 1.00 58.78 203 THR A CA 1
ATOM 1657 C C . THR A 1 203 ? -4.745 -21.202 9.659 1.00 58.78 203 THR A C 1
ATOM 1659 O O . THR A 1 203 ? -4.195 -22.270 9.927 1.00 58.78 203 THR A O 1
ATOM 1662 N N . ASP A 1 204 ? -5.361 -20.995 8.490 1.00 63.53 204 ASP A N 1
ATOM 1663 C CA . ASP A 1 204 ? -5.398 -21.991 7.423 1.00 63.53 204 ASP A CA 1
ATOM 1664 C C . ASP A 1 204 ? -4.080 -21.973 6.634 1.00 63.53 204 ASP A C 1
ATOM 1666 O O . ASP A 1 204 ? -3.825 -21.102 5.796 1.00 63.53 204 ASP A O 1
ATOM 1670 N N . GLN A 1 205 ? -3.222 -22.961 6.904 1.00 60.25 205 GLN A N 1
ATOM 1671 C CA . GLN A 1 205 ? -1.934 -23.116 6.226 1.00 60.25 205 GLN A CA 1
ATOM 1672 C C . GLN A 1 205 ? -2.070 -23.290 4.708 1.00 60.25 205 GLN A C 1
ATOM 1674 O O . GLN A 1 205 ? -1.124 -22.952 3.996 1.00 60.25 205 GLN A O 1
ATOM 1679 N N . ALA A 1 206 ? -3.212 -23.770 4.200 1.00 58.12 206 ALA A N 1
ATOM 1680 C CA . ALA A 1 206 ? -3.459 -23.913 2.766 1.00 58.12 206 ALA A CA 1
ATOM 1681 C C . ALA A 1 206 ? -3.724 -22.563 2.072 1.00 58.12 206 ALA A C 1
ATOM 1683 O O . ALA A 1 206 ? -3.566 -22.461 0.856 1.00 58.12 206 ALA A O 1
ATOM 1684 N N . MET A 1 207 ? -4.021 -21.504 2.832 1.00 61.34 207 MET A N 1
ATOM 1685 C CA . MET A 1 207 ? -4.409 -20.181 2.319 1.00 61.34 207 MET A CA 1
ATOM 1686 C C . MET A 1 207 ? -3.484 -19.050 2.798 1.00 61.34 207 MET A C 1
ATOM 1688 O O . MET A 1 207 ? -3.829 -17.868 2.735 1.00 61.34 207 MET A O 1
ATOM 1692 N N . ASN A 1 208 ? -2.285 -19.413 3.261 1.00 72.38 208 ASN A N 1
ATOM 1693 C CA . ASN A 1 208 ? -1.210 -18.481 3.584 1.00 72.38 208 ASN A CA 1
ATOM 1694 C C . ASN A 1 208 ? -0.739 -17.763 2.303 1.00 72.38 208 ASN A C 1
ATOM 1696 O O . ASN A 1 208 ? -0.614 -18.399 1.257 1.00 72.38 208 ASN A O 1
ATOM 1700 N N . GLY A 1 209 ? -0.431 -16.463 2.375 1.00 72.62 209 GLY A N 1
ATOM 1701 C CA . GLY A 1 209 ? 0.089 -15.695 1.237 1.00 72.62 209 GLY A CA 1
ATOM 1702 C C . GLY A 1 209 ? 1.319 -16.338 0.575 1.00 72.62 209 GLY A C 1
ATOM 1703 O O . GLY A 1 209 ? 1.501 -16.216 -0.633 1.00 72.62 209 GLY A O 1
ATOM 1704 N N . ASN A 1 210 ? 2.103 -17.119 1.324 1.00 81.25 210 ASN A N 1
ATOM 1705 C CA . ASN A 1 210 ? 3.211 -17.907 0.776 1.00 81.25 210 ASN A CA 1
ATOM 1706 C C . ASN A 1 210 ? 2.780 -18.945 -0.274 1.00 81.25 210 ASN A C 1
ATOM 1708 O O . ASN A 1 210 ? 3.560 -19.266 -1.168 1.00 81.25 210 ASN A O 1
ATOM 1712 N N . ASN A 1 211 ? 1.557 -19.473 -0.201 1.00 81.38 211 ASN A N 1
ATOM 1713 C CA . ASN A 1 211 ? 1.057 -20.407 -1.210 1.00 81.38 211 ASN A CA 1
ATOM 1714 C C . ASN A 1 211 ? 0.729 -19.694 -2.519 1.00 81.38 211 ASN A C 1
ATOM 1716 O O . ASN A 1 211 ? 0.932 -20.282 -3.573 1.00 81.38 211 ASN A O 1
ATOM 1720 N N . VAL A 1 212 ? 0.305 -18.426 -2.463 1.00 81.12 212 VAL A N 1
ATOM 1721 C CA . VAL A 1 212 ? 0.121 -17.595 -3.662 1.00 81.12 212 VAL A CA 1
ATOM 1722 C C . VAL A 1 212 ? 1.461 -17.372 -4.352 1.00 81.12 212 VAL A C 1
ATOM 1724 O O . VAL A 1 212 ? 1.562 -17.595 -5.552 1.00 81.12 212 VAL A O 1
ATOM 1727 N N . ILE A 1 213 ? 2.509 -17.025 -3.593 1.00 86.12 213 ILE A N 1
ATOM 1728 C CA . ILE A 1 213 ? 3.869 -16.885 -4.139 1.00 86.12 213 ILE A CA 1
ATOM 1729 C C . ILE A 1 213 ? 4.320 -18.185 -4.810 1.00 86.12 213 ILE A C 1
ATOM 1731 O O . ILE A 1 213 ? 4.747 -18.171 -5.961 1.0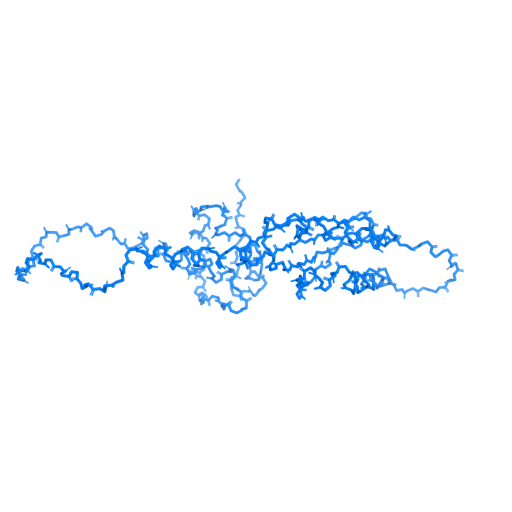0 86.12 213 ILE A O 1
ATOM 1735 N N . ARG A 1 214 ? 4.209 -19.322 -4.107 1.00 84.94 214 ARG A N 1
ATOM 1736 C CA . ARG A 1 214 ? 4.600 -20.624 -4.669 1.00 84.94 214 ARG A CA 1
ATOM 1737 C C . ARG A 1 214 ? 3.816 -20.947 -5.931 1.00 84.94 214 ARG A C 1
ATOM 1739 O O . ARG A 1 214 ? 4.411 -21.407 -6.893 1.00 84.94 214 ARG A O 1
ATOM 1746 N N . HIS A 1 215 ? 2.511 -20.694 -5.928 1.00 85.00 215 HIS A N 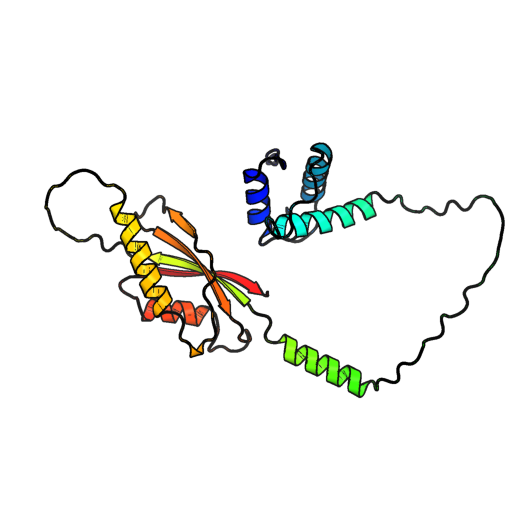1
ATOM 1747 C CA . HIS A 1 215 ? 1.649 -20.954 -7.074 1.00 85.00 215 HIS A CA 1
ATOM 1748 C C . HIS A 1 215 ? 2.034 -20.087 -8.280 1.00 85.00 215 HIS A C 1
ATOM 1750 O O . HIS A 1 215 ? 2.105 -20.604 -9.392 1.00 85.00 215 HIS A O 1
ATOM 1756 N N . ILE A 1 216 ? 2.363 -18.806 -8.070 1.00 87.00 216 ILE A N 1
ATOM 1757 C CA . ILE A 1 216 ? 2.883 -17.915 -9.123 1.00 87.00 216 ILE A CA 1
ATOM 1758 C C . ILE A 1 216 ? 4.177 -18.481 -9.714 1.00 87.00 216 ILE A C 1
ATOM 1760 O O . ILE A 1 216 ? 4.248 -18.676 -10.923 1.00 87.00 216 ILE A O 1
ATOM 1764 N N . LEU A 1 217 ? 5.164 -18.800 -8.870 1.00 88.25 217 LEU A N 1
ATOM 1765 C CA . LEU A 1 217 ? 6.471 -19.300 -9.316 1.00 88.25 217 LEU A CA 1
ATOM 1766 C C . LEU A 1 217 ? 6.381 -20.683 -9.983 1.00 88.25 217 LEU A C 1
ATOM 1768 O O . LEU A 1 217 ? 7.158 -20.983 -10.880 1.00 88.25 217 LEU A O 1
ATOM 1772 N N . GLN A 1 218 ? 5.434 -21.529 -9.566 1.00 88.44 218 GLN A N 1
ATOM 1773 C CA . GLN A 1 218 ? 5.194 -22.842 -10.178 1.00 88.44 218 GLN A CA 1
ATOM 1774 C C . GLN A 1 218 ? 4.467 -22.750 -11.519 1.00 88.44 218 GLN A C 1
ATOM 1776 O O . GLN A 1 218 ? 4.714 -23.570 -12.398 1.00 88.44 218 GLN A O 1
ATOM 1781 N N . THR A 1 219 ? 3.552 -21.789 -11.667 1.00 87.44 219 THR A N 1
ATOM 1782 C CA . THR A 1 219 ? 2.756 -21.635 -12.893 1.00 87.44 219 THR A CA 1
ATOM 1783 C C . THR A 1 219 ? 3.515 -20.853 -13.967 1.00 87.44 219 THR A C 1
ATOM 1785 O O . THR A 1 219 ? 3.276 -21.074 -15.150 1.00 87.44 219 THR A O 1
ATOM 1788 N N . HIS A 1 220 ? 4.438 -19.970 -13.561 1.00 88.44 220 HIS A N 1
ATOM 1789 C CA . HIS A 1 220 ? 5.196 -19.084 -14.455 1.00 88.44 220 HIS A CA 1
ATOM 1790 C C . HIS A 1 220 ? 6.711 -19.098 -14.175 1.00 88.44 220 HIS A C 1
ATOM 1792 O O . HIS A 1 220 ? 7.286 -18.041 -13.908 1.00 88.44 220 HIS A O 1
ATOM 1798 N N . PRO A 1 221 ? 7.379 -20.266 -14.211 1.00 88.19 221 PRO A N 1
ATOM 1799 C CA . PRO A 1 221 ? 8.806 -20.368 -13.888 1.00 88.19 221 PRO A CA 1
ATOM 1800 C C . PRO A 1 221 ? 9.712 -19.632 -14.892 1.00 88.19 221 PRO A C 1
ATOM 1802 O O . PRO A 1 221 ? 10.778 -19.144 -14.514 1.00 88.19 221 PRO A O 1
ATOM 1805 N N . ASP A 1 222 ? 9.266 -19.532 -16.147 1.00 86.75 222 ASP A N 1
ATOM 1806 C CA . ASP A 1 222 ? 10.014 -18.919 -17.253 1.00 86.75 222 ASP A CA 1
ATOM 1807 C C . ASP A 1 222 ? 9.752 -17.410 -17.389 1.00 86.75 222 ASP A C 1
ATOM 1809 O O . ASP A 1 222 ? 10.517 -16.704 -18.040 1.00 86.75 222 ASP A O 1
ATOM 1813 N N . ASP A 1 223 ? 8.697 -16.901 -16.743 1.00 86.75 223 ASP A N 1
ATOM 1814 C CA . ASP A 1 223 ? 8.300 -15.490 -16.825 1.00 86.75 223 ASP A CA 1
ATOM 1815 C C . ASP A 1 223 ? 8.641 -14.719 -15.539 1.00 86.75 223 ASP A C 1
ATOM 1817 O O . ASP A 1 223 ? 8.904 -13.518 -15.570 1.00 86.75 223 ASP A O 1
ATOM 1821 N N . VAL A 1 224 ? 8.610 -15.387 -14.379 1.00 88.00 224 VAL A N 1
ATOM 1822 C CA . VAL A 1 224 ? 8.827 -14.764 -13.068 1.00 88.00 224 VAL A CA 1
ATOM 1823 C C . VAL A 1 224 ? 10.183 -15.185 -12.522 1.00 88.00 224 VAL A C 1
ATOM 1825 O O . VAL A 1 224 ? 10.433 -16.354 -12.237 1.00 88.00 224 VAL A O 1
ATOM 1828 N N . GLU A 1 225 ? 11.066 -14.209 -12.338 1.00 87.44 225 GLU A N 1
ATOM 1829 C CA . GLU A 1 225 ? 12.379 -14.421 -11.734 1.00 87.44 225 GLU A CA 1
ATOM 1830 C C . GLU A 1 225 ? 12.253 -14.553 -10.216 1.00 87.44 225 GLU A C 1
ATOM 1832 O O . GLU A 1 225 ? 12.836 -15.442 -9.595 1.00 87.44 225 GLU A O 1
ATOM 1837 N N . PHE A 1 226 ? 11.460 -13.662 -9.619 1.00 89.44 226 PHE A N 1
ATOM 1838 C CA . PHE A 1 226 ? 11.352 -13.537 -8.176 1.00 89.44 226 PHE A CA 1
ATOM 1839 C C . PHE A 1 226 ? 9.970 -13.033 -7.759 1.00 89.44 226 PHE A C 1
ATOM 1841 O O . PHE A 1 226 ? 9.364 -12.201 -8.432 1.00 89.44 226 PHE A O 1
ATOM 1848 N N . CYS A 1 227 ? 9.463 -13.528 -6.630 1.00 90.44 227 CYS A N 1
ATOM 1849 C CA . CYS A 1 227 ? 8.206 -13.075 -6.044 1.00 90.44 227 CYS A CA 1
ATOM 1850 C C . CYS A 1 227 ? 8.268 -13.188 -4.516 1.00 90.44 227 CYS A C 1
ATOM 1852 O O . CYS A 1 227 ? 8.553 -14.263 -3.991 1.00 90.44 227 CYS A O 1
ATOM 1854 N N . GLU A 1 228 ? 7.935 -12.116 -3.796 1.00 90.38 228 GLU A N 1
ATOM 1855 C CA . GLU A 1 228 ? 7.928 -12.104 -2.328 1.00 90.38 228 GLU A CA 1
ATOM 1856 C C . GLU A 1 228 ? 6.797 -11.256 -1.733 1.00 90.38 228 GLU A C 1
ATOM 1858 O O . GLU A 1 228 ? 6.241 -10.379 -2.392 1.00 90.38 228 GLU A O 1
ATOM 1863 N N . ILE A 1 229 ? 6.461 -11.507 -0.463 1.00 88.31 229 ILE A N 1
ATOM 1864 C CA . ILE A 1 229 ? 5.557 -10.660 0.324 1.00 88.31 229 ILE A CA 1
ATOM 1865 C C . ILE A 1 229 ? 6.405 -9.617 1.039 1.00 88.31 229 ILE A C 1
ATOM 1867 O O . ILE A 1 229 ? 7.192 -9.953 1.919 1.00 88.31 229 ILE A O 1
ATOM 1871 N N . ILE A 1 230 ? 6.170 -8.351 0.715 1.00 89.38 230 ILE A N 1
ATOM 1872 C CA . ILE A 1 230 ? 6.855 -7.213 1.339 1.00 89.38 230 ILE A CA 1
ATOM 1873 C C . ILE A 1 230 ? 6.033 -6.585 2.471 1.00 89.38 230 ILE A C 1
ATOM 1875 O O . ILE A 1 230 ? 6.560 -5.857 3.309 1.00 89.38 230 ILE A O 1
ATOM 1879 N N . SER A 1 231 ? 4.722 -6.844 2.517 1.00 84.75 231 SER A N 1
ATOM 1880 C CA . SER A 1 231 ? 3.868 -6.374 3.608 1.00 84.75 231 SER A CA 1
ATOM 1881 C C . SER A 1 231 ? 2.642 -7.259 3.794 1.00 84.75 231 SER A C 1
ATOM 1883 O O . SER A 1 231 ? 2.074 -7.771 2.832 1.00 84.75 231 SER A O 1
ATOM 1885 N N . GLN A 1 232 ? 2.199 -7.398 5.040 1.00 83.25 232 GLN A N 1
ATOM 1886 C CA . GLN A 1 232 ? 0.964 -8.080 5.401 1.00 83.25 232 GLN A CA 1
ATOM 1887 C C . GLN A 1 232 ? 0.229 -7.252 6.452 1.00 83.25 232 GLN A C 1
ATOM 1889 O O . GLN A 1 232 ? 0.804 -6.876 7.475 1.00 83.25 232 GLN A O 1
ATOM 1894 N N . ARG A 1 233 ? -1.058 -6.983 6.224 1.00 75.94 233 ARG A N 1
ATOM 1895 C CA . ARG A 1 233 ? -1.882 -6.171 7.121 1.00 75.94 233 ARG A CA 1
ATOM 1896 C C . ARG A 1 233 ? -3.309 -6.700 7.210 1.00 75.94 233 ARG A C 1
ATOM 1898 O O . ARG A 1 233 ? -3.956 -6.908 6.193 1.00 75.94 233 ARG A O 1
ATOM 1905 N N . ALA A 1 234 ? -3.827 -6.845 8.427 1.00 78.00 234 ALA A N 1
ATOM 1906 C CA . ALA A 1 234 ? -5.255 -7.077 8.644 1.00 78.00 234 ALA A CA 1
ATOM 1907 C C . ALA A 1 234 ? -6.069 -5.806 8.319 1.00 78.00 234 ALA A C 1
ATOM 1909 O O . ALA A 1 234 ? -5.666 -4.696 8.690 1.00 78.00 234 ALA A O 1
ATOM 1910 N N . LEU A 1 235 ? -7.183 -5.984 7.609 1.00 67.25 235 LEU A N 1
ATOM 1911 C CA . LEU A 1 235 ? -8.139 -4.957 7.188 1.00 67.25 235 LEU A CA 1
ATOM 1912 C C . LEU A 1 235 ? -9.313 -4.840 8.164 1.00 67.25 235 LEU A C 1
ATOM 1914 O O . LEU A 1 235 ? -9.807 -5.886 8.646 1.00 67.25 235 LEU A O 1
#